Protein AF-A0A957V5G3-F1 (afdb_monomer_lite)

Radius of gyration: 17.1 Å; chains: 1; bounding box: 41×38×40 Å

Sequence (212 aa):
STAAAELVPTDANLGVAGRPQSATGQAAIVTGINAAQRLGEHYGPRPDARVRAVLDEGSIFRRLVDDSLSPYFCNAYPQRYFDAVNRGKRLLSAIPYAVTVGGQPLLTHDDLCAGRALAADFTNQAWRDELGYLDAPVYTPQEGGRALWQLSQPHDFVFFEHWQTDVIGHAADRDAAVALLHRFDGFLAGLLDAADLENTLVIVNSDHGNVE

pLDDT: mean 96.33, std 2.52, range [83.06, 98.88]

Structure (mmCIF, N/CA/C/O backbone):
data_AF-A0A957V5G3-F1
#
_entry.id   AF-A0A957V5G3-F1
#
loop_
_atom_site.group_PDB
_atom_site.id
_atom_site.type_symbol
_atom_site.label_atom_id
_atom_site.label_alt_id
_atom_site.label_comp_id
_atom_site.label_asym_id
_atom_site.label_entity_id
_atom_site.label_seq_id
_atom_site.pdbx_PDB_ins_code
_atom_site.Cartn_x
_atom_site.Cartn_y
_atom_site.Cartn_z
_atom_site.occupancy
_atom_site.B_iso_or_equiv
_atom_site.auth_seq_id
_atom_site.auth_comp_id
_atom_site.auth_asym_id
_atom_site.auth_atom_id
_atom_site.pdbx_PDB_model_num
ATOM 1 N N . SER A 1 1 ? -17.837 -14.164 -9.554 1.00 86.38 1 SER A N 1
ATOM 2 C CA . SER A 1 1 ? -18.540 -14.128 -8.263 1.00 86.38 1 SER A CA 1
ATOM 3 C C . SER A 1 1 ? -18.713 -15.531 -7.723 1.00 86.38 1 SER A C 1
ATOM 5 O O . SER A 1 1 ? -19.049 -16.432 -8.488 1.00 86.38 1 SER A O 1
ATOM 7 N N . THR A 1 2 ? -18.441 -15.724 -6.439 1.00 88.88 2 THR A N 1
ATOM 8 C CA . THR A 1 2 ? -18.716 -16.940 -5.657 1.00 88.88 2 THR A CA 1
ATOM 9 C C . THR A 1 2 ? -19.566 -16.550 -4.445 1.00 88.88 2 THR A C 1
ATOM 11 O O . THR A 1 2 ? -19.777 -15.366 -4.208 1.00 88.88 2 THR A O 1
ATO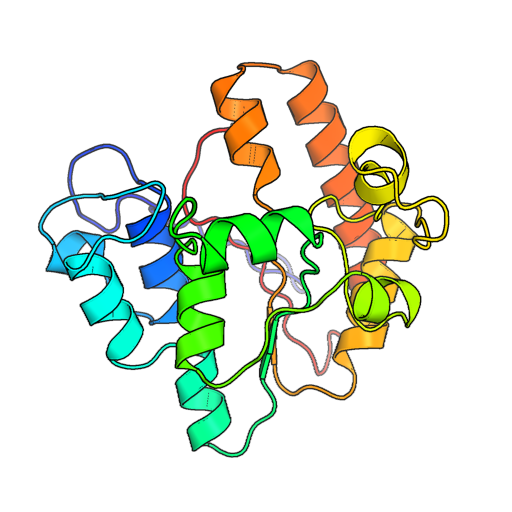M 14 N N . ALA A 1 3 ? -20.015 -17.518 -3.642 1.00 87.12 3 ALA A N 1
ATOM 15 C CA . ALA A 1 3 ? -20.720 -17.211 -2.394 1.00 87.12 3 ALA A CA 1
ATOM 16 C C . ALA A 1 3 ? -19.854 -16.452 -1.364 1.00 87.12 3 ALA A C 1
ATOM 18 O O . ALA A 1 3 ? -20.406 -15.818 -0.474 1.00 87.12 3 ALA A O 1
ATOM 19 N N . ALA A 1 4 ? -18.522 -16.523 -1.479 1.00 87.25 4 ALA A N 1
ATOM 20 C CA . ALA A 1 4 ? -17.579 -15.953 -0.514 1.00 87.25 4 ALA A CA 1
ATOM 21 C C . ALA A 1 4 ? -16.758 -14.771 -1.066 1.00 87.25 4 ALA A C 1
ATOM 23 O O . ALA A 1 4 ? -16.035 -14.129 -0.313 1.00 87.25 4 ALA A O 1
ATOM 24 N N . ALA A 1 5 ? -16.820 -14.498 -2.373 1.00 93.62 5 ALA A N 1
ATOM 25 C CA . ALA A 1 5 ? -15.975 -13.492 -3.011 1.00 93.62 5 ALA A CA 1
ATOM 26 C C . ALA A 1 5 ? -16.591 -12.939 -4.298 1.00 93.62 5 ALA A C 1
ATOM 28 O O . ALA A 1 5 ? -17.081 -13.688 -5.151 1.00 93.62 5 ALA A O 1
ATOM 29 N N . GLU A 1 6 ? -16.461 -11.630 -4.476 1.00 95.31 6 GLU A N 1
ATOM 30 C CA . GLU A 1 6 ? -16.853 -10.906 -5.679 1.00 95.31 6 GLU A CA 1
ATOM 31 C C . GLU A 1 6 ? -15.616 -10.441 -6.448 1.00 95.31 6 GLU A C 1
ATOM 33 O O . GLU A 1 6 ? -14.640 -9.979 -5.862 1.00 95.31 6 GLU A O 1
ATOM 38 N N . LEU A 1 7 ? -15.666 -10.561 -7.776 1.00 95.06 7 LEU A N 1
ATOM 39 C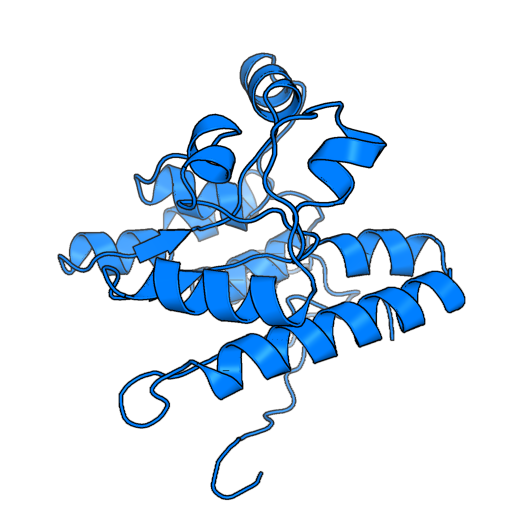 CA . LEU A 1 7 ? -14.657 -9.998 -8.669 1.00 95.06 7 LEU A CA 1
ATOM 40 C C . LEU A 1 7 ? -15.357 -8.976 -9.549 1.00 95.06 7 LEU A C 1
ATOM 42 O O . LEU A 1 7 ? -16.205 -9.340 -10.366 1.00 95.06 7 LEU A O 1
ATOM 46 N N . VAL A 1 8 ? -14.983 -7.713 -9.384 1.00 94.44 8 VAL A N 1
ATOM 47 C CA . VAL A 1 8 ? -15.532 -6.603 -10.158 1.00 94.44 8 VAL A CA 1
ATOM 48 C C . VAL A 1 8 ? -14.442 -6.111 -11.105 1.00 94.44 8 VAL A C 1
ATOM 50 O O . VAL A 1 8 ? -13.448 -5.565 -10.630 1.00 94.44 8 VAL A O 1
ATOM 53 N N . PRO A 1 9 ? -14.586 -6.301 -12.430 1.00 92.00 9 PRO A N 1
ATOM 54 C CA . PRO A 1 9 ? -13.670 -5.703 -13.390 1.00 92.00 9 PRO A CA 1
ATOM 55 C C . PRO A 1 9 ? -13.709 -4.178 -13.268 1.00 92.00 9 PRO A C 1
ATOM 57 O O . PRO A 1 9 ? -14.779 -3.573 -13.365 1.00 92.00 9 PRO A O 1
ATOM 60 N N . THR A 1 10 ? -12.550 -3.561 -13.062 1.00 91.56 10 THR A N 1
ATOM 61 C CA . THR A 1 10 ? -12.391 -2.107 -12.990 1.00 91.56 10 THR A CA 1
ATOM 62 C C . THR A 1 10 ? -11.630 -1.601 -14.210 1.00 91.56 10 THR A C 1
ATOM 64 O O . THR A 1 10 ? -10.727 -2.259 -14.722 1.00 91.56 10 THR A O 1
ATOM 67 N N . ASP A 1 11 ? -12.017 -0.424 -14.701 1.00 94.00 11 ASP A N 1
ATOM 68 C CA . ASP A 1 11 ? -11.301 0.261 -15.775 1.00 94.00 11 ASP A CA 1
ATOM 69 C C . ASP A 1 11 ? -10.333 1.288 -15.176 1.00 94.00 11 ASP A C 1
ATOM 71 O O . ASP A 1 11 ? -10.751 2.356 -14.721 1.00 94.00 11 ASP A O 1
ATOM 75 N N . ALA A 1 12 ? -9.035 0.976 -15.198 1.00 94.25 12 ALA A N 1
ATOM 76 C CA . ALA A 1 12 ? -7.987 1.866 -14.697 1.00 94.25 12 ALA A CA 1
ATOM 77 C C . ALA A 1 12 ? -7.884 3.183 -15.492 1.00 94.25 12 ALA A C 1
ATOM 79 O O . ALA A 1 12 ? -7.303 4.155 -15.008 1.00 94.25 12 ALA A O 1
ATOM 80 N N . ASN A 1 13 ? -8.467 3.262 -16.696 1.00 96.00 13 ASN A N 1
ATOM 81 C CA . ASN A 1 13 ? -8.539 4.514 -17.440 1.00 96.00 13 ASN A CA 1
ATOM 82 C C . ASN A 1 13 ? -9.510 5.520 -16.822 1.00 96.00 13 ASN A C 1
ATOM 84 O O . ASN A 1 13 ? -9.362 6.714 -17.088 1.00 96.00 13 ASN A O 1
ATOM 88 N N . LEU A 1 14 ? -10.483 5.077 -16.017 1.00 95.81 14 LEU A N 1
ATOM 89 C CA . LEU A 1 14 ? -11.486 5.936 -15.377 1.00 95.81 14 LEU A CA 1
ATOM 90 C C . LEU A 1 14 ? -12.173 6.894 -16.375 1.00 95.81 14 LEU A C 1
ATOM 92 O O . LEU A 1 14 ? -12.467 8.047 -16.050 1.00 95.81 14 LEU A O 1
ATOM 96 N N . GLY A 1 15 ? -12.387 6.436 -17.614 1.00 96.56 15 GLY A N 1
ATOM 97 C CA . GLY A 1 15 ? -12.966 7.242 -18.695 1.00 96.56 15 GLY A CA 1
ATOM 98 C C . GLY A 1 15 ? -12.061 8.352 -19.256 1.00 96.56 15 GLY A C 1
ATOM 99 O O . GLY A 1 15 ? -12.546 9.208 -19.995 1.00 96.56 15 GLY A O 1
ATOM 100 N N . VAL A 1 16 ? -10.764 8.358 -18.931 1.00 97.94 16 VAL A N 1
ATOM 101 C CA . VAL A 1 16 ? -9.772 9.339 -19.399 1.00 97.94 16 VAL A CA 1
ATOM 102 C C . VAL A 1 16 ? -8.768 8.665 -20.336 1.00 97.94 16 VAL A C 1
ATOM 104 O O . VAL A 1 16 ? -8.193 7.617 -20.026 1.00 97.94 16 VAL A O 1
ATOM 107 N N . ALA A 1 17 ? -8.549 9.278 -21.501 1.00 96.75 17 ALA A N 1
ATOM 108 C CA . ALA A 1 17 ? -7.605 8.788 -22.501 1.00 96.75 17 ALA A CA 1
ATOM 109 C C . ALA A 1 17 ? -6.150 8.831 -21.998 1.00 96.75 17 ALA A C 1
ATOM 111 O O . ALA A 1 17 ? -5.777 9.679 -21.191 1.00 96.75 17 ALA A O 1
ATOM 112 N N . GLY A 1 18 ? -5.309 7.943 -22.532 1.00 94.81 18 GLY A N 1
ATOM 113 C CA . GLY A 1 18 ? -3.898 7.824 -22.156 1.00 94.81 18 GLY A CA 1
ATOM 114 C C . GLY A 1 18 ? -3.614 6.570 -21.333 1.00 94.81 18 GLY A C 1
ATOM 115 O O . GLY A 1 18 ? -4.480 5.717 -21.160 1.00 94.81 18 GLY A O 1
ATOM 116 N N . ARG A 1 19 ? -2.371 6.429 -20.870 1.00 94.69 19 ARG A N 1
ATOM 117 C CA . ARG A 1 19 ? -1.977 5.312 -20.002 1.00 94.69 19 ARG A CA 1
ATOM 118 C C . ARG A 1 19 ? -2.304 5.672 -18.551 1.00 94.69 19 ARG A C 1
ATOM 120 O O . ARG A 1 19 ? -1.865 6.745 -18.140 1.00 94.69 19 ARG A O 1
ATOM 127 N N . PRO A 1 20 ? -3.001 4.814 -17.788 1.00 96.00 20 PRO A N 1
ATOM 128 C CA . PRO A 1 20 ? -3.160 4.988 -16.347 1.00 96.00 20 PRO A CA 1
ATOM 129 C C . PRO A 1 20 ? -1.813 5.177 -15.641 1.00 96.00 20 PRO A C 1
ATOM 131 O O . PRO A 1 20 ? -0.784 4.693 -16.117 1.00 96.00 20 PRO A O 1
ATOM 134 N N . GLN A 1 21 ? -1.804 5.929 -14.541 1.00 96.06 21 GLN A N 1
ATOM 135 C CA . GLN A 1 21 ? -0.595 6.283 -13.790 1.00 96.06 21 GLN A CA 1
ATOM 136 C C . GLN A 1 21 ? -0.866 6.272 -12.283 1.00 96.06 21 GLN A C 1
ATOM 138 O O . GLN A 1 21 ? -1.964 6.632 -11.843 1.00 96.06 21 GLN A O 1
ATOM 143 N N . SER A 1 22 ? 0.159 5.937 -11.493 1.00 95.75 22 SER A N 1
ATOM 144 C CA . SER A 1 22 ? 0.005 5.638 -10.066 1.00 95.75 22 SER A CA 1
ATOM 145 C C . SER A 1 22 ? -0.543 6.799 -9.245 1.00 95.75 22 SER A C 1
ATOM 147 O O . SER A 1 22 ? -1.440 6.606 -8.435 1.00 95.75 22 SER A O 1
ATOM 149 N N . ALA A 1 23 ? -0.073 8.036 -9.446 1.00 97.38 23 ALA A N 1
ATOM 150 C CA . ALA A 1 23 ? -0.488 9.128 -8.562 1.00 97.38 23 ALA A CA 1
ATOM 151 C C . ALA A 1 23 ? -1.987 9.441 -8.692 1.00 97.38 23 ALA A C 1
ATOM 153 O O . ALA A 1 23 ? -2.659 9.618 -7.677 1.00 97.38 23 ALA A O 1
ATOM 154 N N . THR A 1 24 ? -2.526 9.474 -9.915 1.00 97.94 24 THR A N 1
ATOM 155 C CA . THR A 1 24 ? -3.968 9.656 -10.143 1.00 97.94 24 THR A CA 1
ATOM 156 C C . THR A 1 24 ? -4.789 8.422 -9.773 1.00 97.94 24 THR A C 1
ATOM 158 O O . THR A 1 24 ? -5.867 8.586 -9.204 1.00 97.94 24 THR A O 1
ATOM 161 N N . GLY A 1 25 ? -4.292 7.208 -10.038 1.00 97.38 25 GLY A N 1
ATOM 162 C CA . GLY A 1 25 ? -4.983 5.960 -9.685 1.00 97.38 25 GLY A CA 1
ATOM 163 C C . GLY A 1 25 ? -5.103 5.771 -8.170 1.00 97.38 25 GLY A C 1
ATOM 164 O O . GLY A 1 25 ? -6.203 5.627 -7.637 1.00 97.38 25 GLY A O 1
ATOM 165 N N . GLN A 1 26 ? -3.988 5.898 -7.450 1.00 97.75 26 GLN A N 1
ATOM 166 C CA . GLN A 1 26 ? -3.959 5.846 -5.988 1.00 97.75 26 GLN A CA 1
ATOM 167 C C . GLN A 1 26 ? -4.824 6.945 -5.364 1.00 97.75 26 GLN A C 1
ATOM 169 O O . GLN A 1 26 ? -5.572 6.671 -4.427 1.00 97.75 26 GLN A O 1
ATOM 174 N N . ALA A 1 27 ? -4.770 8.177 -5.890 1.00 98.25 27 ALA A N 1
ATOM 175 C CA . ALA A 1 27 ? -5.621 9.261 -5.406 1.00 98.25 27 ALA A CA 1
ATOM 176 C C . ALA A 1 27 ? -7.110 8.933 -5.563 1.00 98.25 27 ALA A C 1
ATOM 178 O O . ALA A 1 27 ? -7.879 9.195 -4.638 1.00 98.25 27 ALA A O 1
ATOM 179 N N . ALA A 1 28 ? -7.514 8.316 -6.677 1.00 97.81 28 ALA A N 1
ATOM 180 C CA . ALA A 1 28 ? -8.894 7.884 -6.870 1.00 97.81 28 ALA A CA 1
ATOM 181 C C . ALA A 1 28 ? -9.323 6.828 -5.847 1.00 97.81 28 ALA A C 1
ATOM 183 O O . ALA A 1 28 ? -10.405 6.955 -5.273 1.00 97.81 28 ALA A O 1
ATOM 184 N N . ILE A 1 29 ? -8.455 5.859 -5.543 1.00 97.25 29 ILE A N 1
ATOM 185 C CA . ILE A 1 29 ? -8.717 4.831 -4.526 1.00 97.25 29 ILE A CA 1
ATOM 186 C C . ILE A 1 29 ? -8.953 5.463 -3.151 1.00 97.25 29 ILE A C 1
ATOM 188 O O . ILE A 1 29 ? -9.959 5.172 -2.508 1.00 97.25 29 ILE A O 1
ATOM 192 N N . VAL A 1 30 ? -8.056 6.341 -2.691 1.00 97.94 30 VAL A N 1
ATOM 193 C CA . VAL A 1 30 ? -8.141 6.850 -1.311 1.00 97.94 30 VAL A CA 1
ATOM 194 C C . VAL A 1 30 ? -9.094 8.024 -1.137 1.00 97.94 30 VAL A C 1
ATOM 196 O O . VAL A 1 30 ? -9.420 8.342 -0.004 1.00 97.94 30 VAL A O 1
ATOM 199 N N . THR A 1 31 ? -9.551 8.689 -2.198 1.00 97.88 31 THR A N 1
ATOM 200 C CA . THR A 1 31 ? -10.484 9.833 -2.081 1.00 97.88 31 THR A CA 1
ATOM 201 C C . THR A 1 31 ? -11.889 9.534 -2.603 1.00 97.88 31 THR A C 1
ATOM 203 O O . THR A 1 31 ? -12.836 10.251 -2.264 1.00 97.88 31 THR A O 1
ATOM 206 N N . GLY A 1 32 ? -12.043 8.511 -3.449 1.00 96.94 32 GLY A N 1
ATOM 207 C CA . GLY A 1 32 ? -13.252 8.284 -4.244 1.00 96.94 32 GLY A CA 1
ATOM 208 C C . GLY A 1 32 ? -13.472 9.321 -5.356 1.00 96.94 32 GLY A C 1
ATOM 209 O O . GLY A 1 32 ? -14.526 9.320 -5.986 1.00 96.94 32 GLY A O 1
ATOM 210 N N . ILE A 1 33 ? -12.513 10.222 -5.600 1.00 97.81 33 ILE A N 1
ATOM 211 C CA . ILE A 1 33 ? -12.586 11.262 -6.634 1.00 97.81 33 ILE A CA 1
ATOM 212 C C . ILE A 1 33 ? -11.816 10.790 -7.866 1.00 97.81 33 ILE A C 1
ATOM 214 O O . ILE A 1 33 ? -10.656 10.404 -7.764 1.00 97.81 33 ILE A O 1
ATOM 218 N N . ASN A 1 34 ? -12.407 10.902 -9.057 1.00 97.69 34 ASN A N 1
ATOM 219 C CA . ASN A 1 34 ? -11.693 10.644 -10.308 1.00 97.69 34 ASN A CA 1
ATOM 220 C C . ASN A 1 34 ? -10.624 11.729 -10.563 1.00 97.69 34 ASN A C 1
ATOM 222 O O . ASN A 1 34 ? -10.875 12.744 -11.220 1.00 97.69 34 ASN A O 1
ATOM 226 N N . ALA A 1 35 ? -9.428 11.528 -10.005 1.00 97.75 35 ALA A N 1
ATOM 227 C CA . ALA A 1 35 ? -8.325 12.479 -10.081 1.00 97.75 35 ALA A CA 1
ATOM 228 C C . ALA A 1 35 ? -7.859 12.699 -11.528 1.00 97.75 35 ALA A C 1
ATOM 230 O O . ALA A 1 35 ? -7.612 13.839 -11.914 1.00 97.75 35 ALA A O 1
ATOM 231 N N . ALA A 1 36 ? -7.814 11.643 -12.349 1.00 97.94 36 ALA A N 1
ATOM 232 C CA . ALA A 1 36 ? -7.452 11.764 -13.761 1.00 97.94 36 ALA A CA 1
ATOM 233 C C . ALA A 1 36 ? -8.434 12.674 -14.514 1.00 97.94 36 ALA A C 1
ATOM 235 O O . ALA A 1 36 ? -8.024 13.557 -15.263 1.00 97.94 36 ALA A O 1
ATOM 236 N N . GLN A 1 37 ? -9.740 12.530 -14.262 1.00 98.06 37 GLN A N 1
ATOM 237 C CA . GLN A 1 37 ? -10.756 13.380 -14.888 1.00 98.06 37 GLN A CA 1
ATOM 238 C C . GLN A 1 37 ? -10.659 14.834 -14.420 1.00 98.06 37 GLN A C 1
ATOM 240 O O . GLN A 1 37 ? -10.814 15.746 -15.229 1.00 98.06 37 GLN A O 1
ATOM 245 N N . ARG A 1 38 ? -10.367 15.066 -13.135 1.00 97.50 38 ARG A N 1
ATOM 246 C CA . ARG A 1 38 ? -10.152 16.418 -12.590 1.00 97.50 38 ARG A CA 1
ATOM 247 C C . ARG A 1 38 ? -8.933 17.109 -13.193 1.00 97.50 38 ARG A C 1
ATOM 249 O O . ARG A 1 38 ? -8.961 18.322 -13.378 1.00 97.50 38 ARG A O 1
ATOM 256 N N . LEU A 1 39 ? -7.879 16.352 -13.485 1.00 97.62 39 LEU A N 1
ATOM 257 C CA . LEU A 1 39 ? -6.661 16.868 -14.111 1.00 97.62 39 LEU A CA 1
ATOM 258 C C . LEU A 1 39 ? -6.767 16.943 -15.643 1.00 97.62 39 LEU A C 1
ATOM 260 O O . LEU A 1 39 ? -6.019 17.698 -16.259 1.00 97.62 39 LEU A O 1
ATOM 264 N N . GLY A 1 40 ? -7.684 16.184 -16.247 1.00 97.69 40 GLY A N 1
ATOM 265 C CA . GLY A 1 40 ? -7.787 16.002 -17.696 1.00 97.69 40 GLY A CA 1
ATOM 266 C C . GLY A 1 40 ? -6.732 15.052 -18.279 1.00 97.69 40 GLY A C 1
ATOM 267 O O . GLY A 1 40 ? -6.653 14.913 -19.497 1.00 97.69 40 GLY A O 1
ATOM 268 N N . GLU A 1 41 ? -5.928 14.406 -17.433 1.00 97.81 41 GLU A N 1
ATOM 269 C CA . GLU A 1 41 ? -4.862 13.478 -17.809 1.00 97.81 41 GLU A CA 1
ATOM 270 C C . GLU A 1 41 ? -4.565 12.496 -16.670 1.00 97.81 41 GLU A C 1
ATOM 272 O O . GLU A 1 41 ? -4.823 12.774 -15.497 1.00 97.81 41 GLU A O 1
ATOM 277 N N . HIS A 1 42 ? -3.956 11.364 -17.012 1.00 98.00 42 HIS A N 1
ATOM 278 C CA . HIS A 1 42 ? -3.315 10.487 -16.035 1.00 98.00 42 HIS A CA 1
ATOM 279 C C . HIS A 1 42 ? -1.956 11.061 -15.632 1.00 98.00 42 HIS A C 1
ATOM 281 O O . HIS A 1 42 ? -1.196 11.507 -16.491 1.00 98.00 42 HIS A O 1
ATOM 287 N N . TYR A 1 43 ? -1.623 11.029 -14.341 1.00 97.69 43 TYR A N 1
ATOM 288 C CA . TYR A 1 43 ? -0.375 11.602 -13.831 1.00 97.69 43 TYR A CA 1
ATOM 289 C C . TYR A 1 43 ? 0.294 10.691 -12.798 1.00 97.69 43 TYR A C 1
ATOM 291 O O . TYR A 1 43 ? -0.370 10.070 -11.968 1.00 97.69 43 TYR A O 1
ATOM 299 N N . GLY A 1 44 ? 1.625 10.621 -12.825 1.00 93.94 44 GLY A N 1
ATOM 300 C CA . GLY A 1 44 ? 2.414 9.782 -11.927 1.00 93.94 44 GLY A CA 1
ATOM 301 C C . GLY A 1 44 ? 3.911 9.815 -12.242 1.00 93.94 44 GLY A C 1
ATOM 302 O O . GLY A 1 44 ? 4.337 10.535 -13.145 1.00 93.94 44 GLY A O 1
ATOM 303 N N . PRO A 1 45 ? 4.739 9.094 -11.464 1.00 91.88 45 PRO A N 1
ATOM 304 C CA . PRO A 1 45 ? 4.360 8.154 -10.397 1.00 91.88 45 PRO A CA 1
ATOM 305 C C . PRO A 1 45 ? 4.109 8.807 -9.025 1.00 91.88 45 PRO A C 1
ATOM 307 O O . PRO A 1 45 ? 3.548 8.184 -8.131 1.00 91.88 45 PRO A O 1
ATOM 310 N N . ARG A 1 46 ? 4.519 10.067 -8.814 1.00 95.56 46 ARG A N 1
ATOM 311 C CA . ARG A 1 46 ? 4.322 10.791 -7.540 1.00 95.56 46 ARG A CA 1
ATOM 312 C C . ARG A 1 46 ? 3.382 11.979 -7.727 1.00 95.56 46 ARG A C 1
ATOM 314 O O . ARG A 1 46 ? 3.454 12.611 -8.777 1.00 95.56 46 ARG A O 1
ATOM 321 N N . PRO A 1 47 ? 2.549 12.320 -6.728 1.00 96.88 47 PRO A N 1
ATOM 322 C CA . PRO A 1 47 ? 1.586 13.405 -6.850 1.00 96.88 47 PRO A CA 1
ATOM 323 C C . PRO A 1 47 ? 2.290 14.767 -6.921 1.00 96.88 47 PRO A C 1
ATOM 325 O O . PRO A 1 47 ? 3.081 15.123 -6.036 1.00 96.88 47 PRO A O 1
ATOM 328 N N . ASP A 1 48 ? 1.983 15.530 -7.971 1.00 96.56 48 ASP A N 1
ATOM 329 C CA . ASP A 1 48 ? 2.308 16.953 -8.065 1.00 96.56 48 ASP A CA 1
ATOM 330 C C . ASP A 1 48 ? 1.338 17.795 -7.216 1.00 96.56 48 ASP A C 1
ATOM 332 O O . ASP A 1 48 ? 0.499 17.265 -6.487 1.00 96.56 48 ASP A O 1
ATOM 336 N N . ALA A 1 49 ? 1.436 19.122 -7.305 1.00 97.06 49 ALA A N 1
ATOM 337 C CA . ALA A 1 49 ? 0.544 20.022 -6.575 1.00 97.06 49 ALA A CA 1
ATOM 338 C C . ALA A 1 49 ? -0.943 19.837 -6.940 1.00 97.06 49 ALA A C 1
ATOM 340 O O . ALA A 1 49 ? -1.801 20.022 -6.081 1.00 97.06 49 ALA A O 1
ATOM 341 N N . ARG A 1 50 ? -1.258 19.448 -8.184 1.00 97.88 50 ARG A N 1
ATOM 342 C CA . ARG A 1 50 ? -2.639 19.260 -8.650 1.00 97.88 50 ARG A CA 1
ATOM 343 C C . ARG A 1 50 ? -3.239 17.995 -8.048 1.00 97.88 50 ARG A C 1
ATOM 345 O O . ARG A 1 50 ? -4.339 18.048 -7.512 1.00 97.88 50 ARG A O 1
ATOM 352 N N . VAL A 1 51 ? -2.505 16.879 -8.077 1.00 98.00 51 VAL A N 1
ATOM 353 C CA . VAL A 1 51 ? -2.947 15.628 -7.436 1.00 98.00 51 VAL A CA 1
ATOM 354 C C . VAL A 1 51 ? -3.028 15.801 -5.918 1.00 98.00 51 VAL A C 1
ATOM 356 O O . VAL A 1 51 ? -3.983 15.337 -5.304 1.00 98.00 51 VAL A O 1
ATOM 359 N N . ARG A 1 52 ? -2.073 16.511 -5.302 1.00 97.88 52 ARG A N 1
ATOM 360 C CA . ARG A 1 52 ? -2.118 16.808 -3.861 1.00 97.88 52 ARG A CA 1
ATOM 361 C C . ARG A 1 52 ? -3.350 17.606 -3.468 1.00 97.88 52 ARG A C 1
ATOM 363 O O . ARG A 1 52 ? -3.979 17.230 -2.495 1.00 97.88 52 ARG A O 1
ATOM 370 N N . ALA A 1 53 ? -3.758 18.594 -4.265 1.00 97.56 53 ALA A N 1
ATOM 371 C CA . ALA A 1 53 ? -4.999 19.322 -4.011 1.00 97.56 53 ALA A CA 1
ATOM 372 C C . ALA A 1 53 ? -6.229 18.393 -3.965 1.00 97.56 53 ALA A C 1
ATOM 374 O O . ALA A 1 53 ? -7.116 18.606 -3.148 1.00 97.56 53 ALA A O 1
ATOM 375 N N . VAL A 1 54 ? -6.266 17.327 -4.780 1.00 97.69 54 VAL A N 1
ATOM 376 C CA . VAL A 1 54 ? -7.320 16.297 -4.695 1.00 97.69 54 VAL A CA 1
ATOM 377 C C . VAL A 1 54 ? -7.213 15.492 -3.396 1.00 97.69 54 VAL A C 1
ATOM 379 O O . VAL A 1 54 ? -8.222 15.233 -2.749 1.00 97.69 54 VAL A O 1
ATOM 382 N N . LEU A 1 55 ? -6.000 15.099 -2.998 1.00 97.69 55 LEU A N 1
ATOM 383 C CA . LEU A 1 55 ? -5.760 14.355 -1.753 1.00 97.69 55 LEU A CA 1
ATOM 384 C C . LEU A 1 55 ? -6.105 15.189 -0.504 1.00 97.69 55 LEU A C 1
ATOM 386 O O . LEU A 1 55 ? -6.624 14.643 0.471 1.00 97.69 55 LEU A O 1
ATOM 390 N N . ASP A 1 56 ? -5.859 16.499 -0.557 1.00 96.69 56 ASP A N 1
ATOM 391 C CA . ASP A 1 56 ? -6.109 17.461 0.521 1.00 96.69 56 ASP A CA 1
ATOM 392 C C . ASP A 1 56 ? -7.612 17.738 0.737 1.00 96.69 56 ASP A C 1
ATOM 394 O O . ASP A 1 56 ? -7.999 18.195 1.809 1.00 96.69 56 ASP A O 1
ATOM 398 N N . GLU A 1 57 ? -8.485 17.418 -0.231 1.00 95.00 57 GLU A N 1
ATOM 399 C CA . GLU A 1 57 ? -9.950 17.527 -0.076 1.00 95.00 57 GLU A CA 1
ATOM 400 C C . GLU A 1 57 ? -10.544 16.491 0.892 1.00 95.00 57 GLU A C 1
ATOM 402 O O . GLU A 1 57 ? -11.706 16.602 1.282 1.00 95.00 57 GLU A O 1
ATOM 407 N N . GLY A 1 58 ? -9.756 15.494 1.300 1.00 88.88 58 GLY A N 1
ATOM 408 C CA . GLY A 1 58 ? -10.136 14.507 2.304 1.00 88.88 58 GLY A CA 1
ATOM 409 C C . GLY A 1 58 ? -10.104 13.089 1.751 1.00 88.88 58 GLY A C 1
ATOM 410 O O . GLY A 1 58 ? -11.064 12.624 1.125 1.00 88.88 58 GLY A O 1
ATOM 411 N N . SER A 1 59 ? -9.003 12.394 2.034 1.00 95.94 59 SER A N 1
ATOM 412 C CA . SER A 1 59 ? -8.854 10.951 1.840 1.00 95.94 59 SER A CA 1
ATOM 413 C C . SER A 1 59 ? -9.688 10.150 2.850 1.00 95.94 59 SER A C 1
ATOM 415 O O . SER A 1 59 ? -10.155 10.685 3.856 1.00 95.94 59 SER A O 1
ATOM 417 N N . ILE A 1 60 ? -9.836 8.846 2.619 1.00 97.06 60 ILE A N 1
ATOM 418 C CA . ILE A 1 60 ? -10.488 7.902 3.529 1.00 97.06 60 ILE A CA 1
ATOM 419 C C . ILE A 1 60 ? -9.850 7.943 4.921 1.00 97.06 60 ILE A C 1
ATOM 421 O O . ILE A 1 60 ? -10.570 7.920 5.910 1.00 97.06 60 ILE A O 1
ATOM 425 N N . PHE A 1 61 ? -8.528 8.131 5.011 1.00 97.56 61 PHE A N 1
ATOM 426 C CA . PHE A 1 61 ? -7.832 8.311 6.286 1.00 97.56 61 PHE A CA 1
ATOM 427 C C . PHE A 1 61 ? -8.353 9.535 7.043 1.00 97.56 61 PHE A C 1
ATOM 429 O O . PHE A 1 61 ? -8.658 9.436 8.227 1.00 97.56 61 PHE A O 1
ATOM 436 N N . ARG A 1 62 ? -8.507 10.680 6.362 1.00 96.00 62 ARG A N 1
ATOM 437 C CA . ARG A 1 62 ? -9.029 11.898 6.991 1.00 96.00 62 ARG A CA 1
ATOM 438 C C . ARG A 1 62 ? -10.495 11.744 7.396 1.00 96.00 62 ARG A C 1
ATOM 440 O O . ARG A 1 62 ? -10.840 12.073 8.523 1.00 96.00 62 ARG A O 1
ATOM 447 N N . ARG A 1 63 ? -11.330 11.222 6.492 1.00 96.69 63 ARG A N 1
ATOM 448 C CA . ARG A 1 63 ? -12.775 11.053 6.720 1.00 96.69 63 ARG A CA 1
ATOM 449 C C . ARG A 1 63 ? -13.060 10.133 7.903 1.00 96.69 63 ARG A C 1
ATOM 451 O O . ARG A 1 63 ? -13.855 10.483 8.758 1.00 96.69 63 ARG A O 1
ATOM 458 N N . LEU A 1 64 ? -12.360 9.001 7.984 1.00 97.00 64 LEU A N 1
ATOM 459 C CA . LEU A 1 64 ? -12.523 8.063 9.093 1.00 97.00 64 LEU A CA 1
ATOM 460 C C . LEU A 1 64 ? -12.087 8.681 10.432 1.00 97.00 64 LEU A C 1
ATOM 462 O O . LEU A 1 64 ? -12.783 8.505 11.424 1.00 97.00 64 LEU A O 1
ATOM 466 N N . VAL A 1 65 ? -10.997 9.459 10.467 1.00 95.62 65 VAL A N 1
ATOM 467 C CA . VAL A 1 65 ? -10.605 10.202 11.683 1.00 95.62 65 VAL A CA 1
ATOM 468 C C . VAL A 1 65 ? -11.666 11.232 12.081 1.00 95.62 65 VAL A C 1
ATOM 470 O O . VAL A 1 65 ? -11.995 11.335 13.263 1.00 95.62 65 VAL A O 1
ATOM 473 N N . ASP A 1 66 ? -12.207 11.989 11.121 1.00 95.75 66 ASP A N 1
ATOM 474 C CA . ASP A 1 66 ? -13.259 12.982 11.380 1.00 95.75 66 ASP A CA 1
ATOM 475 C C . ASP A 1 66 ? -14.545 12.325 11.929 1.00 95.75 66 ASP A C 1
ATOM 477 O O . ASP A 1 66 ? -15.223 12.913 12.774 1.00 95.75 66 ASP A O 1
ATOM 481 N N . ASP A 1 67 ? -14.807 11.072 11.550 1.00 97.00 67 ASP A N 1
ATOM 482 C CA . ASP A 1 67 ? -15.901 10.237 12.064 1.00 97.00 67 ASP A CA 1
ATOM 483 C C . ASP A 1 67 ? -15.551 9.490 13.371 1.00 97.00 67 ASP A C 1
ATOM 485 O O . ASP A 1 67 ? -16.313 8.640 13.831 1.00 97.00 67 ASP A O 1
ATOM 489 N N . SER A 1 68 ? -14.427 9.823 14.022 1.00 97.25 68 SER A N 1
ATOM 490 C CA . SER A 1 68 ? -13.939 9.178 15.258 1.00 97.25 68 SER A CA 1
ATOM 491 C C . SER A 1 68 ? -13.643 7.675 15.129 1.00 97.25 68 SER A C 1
ATOM 493 O O . SER A 1 68 ? -13.667 6.954 16.127 1.00 97.25 68 SER A O 1
ATOM 495 N N . LEU A 1 69 ? -13.340 7.215 13.915 1.00 97.75 69 LEU A N 1
ATOM 496 C CA . LEU A 1 69 ? -12.864 5.864 13.624 1.00 97.75 69 LEU A CA 1
ATOM 497 C C . LEU A 1 69 ? -11.330 5.825 13.594 1.00 97.75 69 LEU A C 1
ATOM 499 O O . LEU A 1 69 ? -10.648 6.854 13.572 1.00 97.75 69 LEU A O 1
ATOM 503 N N . SER A 1 70 ? -10.781 4.613 13.589 1.00 97.06 70 SER A N 1
ATOM 504 C CA . SER A 1 70 ? -9.351 4.328 13.717 1.00 97.06 70 SER A CA 1
ATOM 505 C C . SER A 1 70 ? -8.737 3.746 12.431 1.00 97.06 70 SER A C 1
ATOM 507 O O . SER A 1 70 ? -8.451 2.551 12.347 1.00 97.06 70 SER A O 1
ATOM 509 N N . PRO A 1 71 ? -8.509 4.575 11.396 1.00 97.88 71 PRO A N 1
ATOM 510 C CA . PRO A 1 71 ? -7.788 4.149 10.203 1.00 97.88 71 PRO A CA 1
ATOM 511 C C . PRO A 1 71 ? -6.294 3.936 10.479 1.00 97.88 71 PRO A C 1
ATOM 513 O O . PRO A 1 71 ? -5.670 4.732 11.181 1.00 97.88 71 PRO A O 1
ATOM 516 N N . TYR A 1 72 ? -5.698 2.925 9.848 1.00 98.12 72 TYR A N 1
ATOM 517 C CA . TYR A 1 72 ? -4.297 2.559 10.040 1.00 98.12 72 TYR A CA 1
ATOM 518 C C . TYR A 1 72 ? -3.605 2.175 8.729 1.00 98.12 72 TYR A C 1
ATOM 520 O O . TYR A 1 72 ? -4.024 1.251 8.033 1.00 98.12 72 TYR A O 1
ATOM 528 N N . PHE A 1 73 ? -2.519 2.870 8.390 1.00 98.31 73 PHE A N 1
ATOM 529 C CA . PHE A 1 73 ? -1.641 2.496 7.283 1.00 98.31 73 PHE A CA 1
ATOM 530 C C . PHE A 1 73 ? -0.446 1.696 7.801 1.00 98.31 73 PHE A C 1
ATOM 532 O O . PHE A 1 73 ? 0.439 2.250 8.452 1.00 98.31 73 PHE A O 1
ATOM 539 N N . CYS A 1 74 ? -0.412 0.395 7.517 1.00 97.94 74 CYS A N 1
ATOM 540 C CA . CYS A 1 74 ? 0.484 -0.538 8.205 1.00 97.94 74 CYS A CA 1
ATOM 541 C C . CYS A 1 74 ? 1.838 -0.773 7.514 1.00 97.94 74 CYS A C 1
ATOM 543 O O . CYS A 1 74 ? 2.571 -1.684 7.896 1.00 97.94 74 CYS A O 1
ATOM 545 N N . ASN A 1 75 ? 2.210 0.038 6.521 1.00 98.44 75 ASN A N 1
ATOM 546 C CA . ASN A 1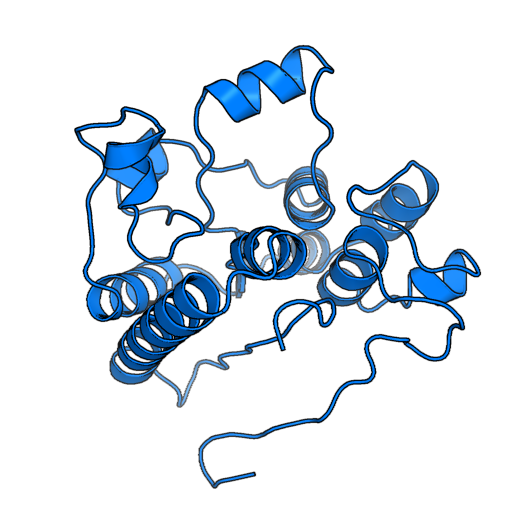 75 ? 3.506 -0.075 5.853 1.00 98.44 75 ASN A CA 1
ATOM 547 C C . ASN A 1 75 ? 4.624 0.649 6.617 1.00 98.44 75 ASN A C 1
ATOM 549 O O . ASN A 1 75 ? 4.547 1.855 6.860 1.00 98.44 75 ASN A O 1
ATOM 553 N N . ALA A 1 76 ? 5.714 -0.066 6.902 1.00 98.19 76 ALA A N 1
ATOM 554 C CA . ALA A 1 76 ? 6.940 0.515 7.443 1.00 98.19 76 ALA A CA 1
ATOM 555 C C . ALA A 1 76 ? 7.845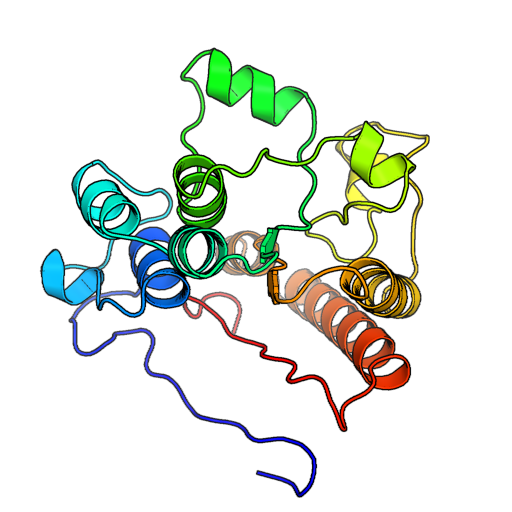 1.106 6.354 1.00 98.19 76 ALA A C 1
ATOM 557 O O . ALA A 1 76 ? 7.934 0.593 5.233 1.00 98.19 76 ALA A O 1
ATOM 558 N N . TYR A 1 77 ? 8.621 2.122 6.735 1.00 98.00 77 TYR A N 1
ATOM 559 C CA . TYR A 1 77 ? 9.639 2.753 5.899 1.00 98.00 77 TYR A CA 1
ATOM 560 C C . TYR A 1 77 ? 11.011 2.757 6.593 1.00 98.00 77 TYR A C 1
ATOM 562 O O . TYR A 1 77 ? 11.098 3.030 7.792 1.00 98.00 77 TYR A O 1
ATOM 570 N N . PRO A 1 78 ? 12.116 2.496 5.868 1.00 97.44 78 PRO A N 1
ATOM 571 C CA . PRO A 1 78 ? 13.455 2.534 6.452 1.00 97.44 78 PRO A CA 1
ATOM 572 C C . PRO A 1 78 ? 13.906 3.973 6.725 1.00 97.44 78 PRO A C 1
ATOM 574 O O . PRO A 1 78 ? 13.490 4.900 6.031 1.00 97.44 78 PRO A O 1
ATOM 577 N N . GLN A 1 79 ? 14.854 4.171 7.644 1.00 97.62 79 GLN A N 1
ATOM 578 C CA . GLN A 1 79 ? 15.355 5.505 8.021 1.00 97.62 79 GLN A CA 1
ATOM 579 C C . GLN A 1 79 ? 15.810 6.336 6.808 1.00 97.62 79 GLN A C 1
ATOM 581 O O . GLN A 1 79 ? 15.482 7.516 6.688 1.00 97.62 79 GLN A O 1
ATOM 586 N N . ARG A 1 80 ? 16.476 5.695 5.835 1.00 96.94 80 ARG A N 1
ATOM 587 C CA . ARG A 1 80 ? 16.920 6.349 4.591 1.00 96.94 80 ARG A CA 1
ATOM 588 C C . ARG A 1 80 ? 15.778 6.987 3.784 1.00 96.94 80 ARG A C 1
ATOM 590 O O . ARG A 1 80 ? 16.018 7.928 3.029 1.00 96.94 80 ARG A O 1
ATOM 597 N N . TYR A 1 81 ? 14.548 6.480 3.913 1.00 97.19 81 TYR A N 1
ATOM 598 C CA . TYR A 1 81 ? 13.358 7.064 3.291 1.00 97.19 81 TYR A CA 1
ATOM 599 C C . TYR A 1 81 ? 13.005 8.402 3.944 1.00 97.19 81 TYR A C 1
ATOM 601 O O . TYR A 1 81 ? 12.878 9.406 3.242 1.00 97.19 81 TYR A O 1
ATOM 609 N N . PHE A 1 82 ? 12.919 8.428 5.276 1.00 97.62 82 PHE A N 1
ATOM 610 C CA . PHE A 1 82 ? 12.642 9.638 6.051 1.00 97.62 82 PHE A CA 1
ATOM 611 C C . PHE A 1 82 ? 13.712 10.706 5.832 1.00 97.62 82 PHE A C 1
ATOM 613 O O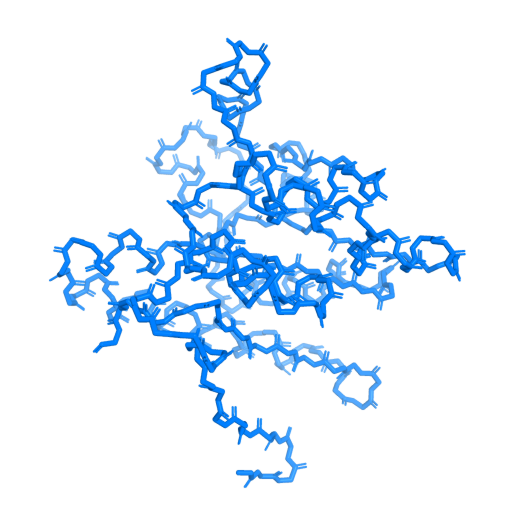 . PHE A 1 82 ? 13.388 11.862 5.561 1.00 97.62 82 PHE A O 1
ATOM 620 N N . ASP A 1 83 ? 14.987 10.316 5.842 1.00 97.81 83 ASP A N 1
ATOM 621 C CA . ASP A 1 83 ? 16.100 11.229 5.581 1.00 97.81 83 ASP A CA 1
ATOM 622 C C . ASP A 1 83 ? 15.989 11.879 4.195 1.00 97.81 83 ASP A C 1
ATOM 624 O O . ASP A 1 83 ? 16.228 13.079 4.041 1.00 97.81 83 ASP A O 1
ATOM 628 N N . ALA A 1 84 ? 15.603 11.106 3.174 1.00 97.25 84 ALA A N 1
ATOM 629 C CA . ALA A 1 84 ? 15.422 11.619 1.821 1.00 97.25 84 ALA A CA 1
ATOM 630 C C . ALA A 1 84 ? 14.236 12.592 1.721 1.00 97.25 84 ALA A C 1
ATOM 632 O O . ALA A 1 84 ? 14.347 13.605 1.027 1.00 97.25 84 ALA A O 1
ATOM 633 N N . VAL A 1 85 ? 13.130 12.317 2.419 1.00 95.88 85 VAL A N 1
ATOM 634 C CA . VAL A 1 85 ? 11.966 13.217 2.485 1.00 95.88 85 VAL A CA 1
ATOM 635 C C . VAL A 1 85 ? 12.336 14.521 3.193 1.00 95.88 85 VAL A C 1
ATOM 637 O O . VAL A 1 85 ? 12.150 15.596 2.625 1.00 95.88 85 VAL A O 1
ATOM 640 N N . ASN A 1 86 ? 12.967 14.441 4.367 1.00 95.62 86 ASN A N 1
ATOM 641 C CA . ASN A 1 86 ? 13.359 15.606 5.168 1.00 95.62 86 ASN A CA 1
ATOM 642 C C . ASN A 1 86 ? 14.378 16.505 4.454 1.00 95.62 86 ASN A C 1
ATOM 644 O O . ASN A 1 86 ? 14.355 17.724 4.604 1.00 95.62 86 ASN A O 1
ATOM 648 N N . ARG A 1 87 ? 15.261 15.923 3.633 1.00 96.50 87 ARG A N 1
ATOM 649 C CA . ARG A 1 87 ? 16.222 16.671 2.801 1.00 96.50 87 ARG A CA 1
ATOM 650 C C . ARG A 1 87 ? 15.616 17.214 1.499 1.00 96.50 87 ARG A C 1
ATOM 652 O O . ARG A 1 87 ? 16.356 17.751 0.675 1.00 96.50 87 ARG A O 1
ATOM 659 N N . GLY A 1 88 ? 14.318 17.015 1.256 1.00 93.56 88 GLY A N 1
ATOM 660 C CA . GLY A 1 88 ? 13.646 17.400 0.010 1.00 93.56 88 GLY A CA 1
ATOM 661 C C . GLY A 1 88 ? 14.121 16.619 -1.222 1.00 93.56 88 GLY A C 1
ATOM 662 O O . GLY A 1 88 ? 13.892 17.039 -2.353 1.00 93.56 88 GLY A O 1
ATOM 663 N N . LYS A 1 89 ? 14.811 15.488 -1.027 1.00 93.25 89 LYS A N 1
ATOM 664 C CA . LYS A 1 89 ? 15.305 14.610 -2.102 1.00 93.25 89 LYS A CA 1
ATOM 665 C C . LYS A 1 89 ? 14.273 13.575 -2.540 1.00 93.25 89 LYS A C 1
ATOM 667 O O . LYS A 1 89 ? 14.466 12.926 -3.564 1.00 93.25 89 LYS A O 1
ATOM 672 N N . ARG A 1 90 ? 13.184 13.420 -1.784 1.00 92.38 90 ARG A N 1
ATOM 673 C CA . ARG A 1 90 ? 12.079 12.520 -2.103 1.00 92.38 90 ARG A CA 1
ATOM 674 C C . ARG A 1 90 ? 10.740 13.172 -1.787 1.00 92.38 90 ARG A C 1
ATOM 676 O O . ARG A 1 90 ? 10.554 13.737 -0.717 1.00 92.38 90 ARG A O 1
ATOM 683 N N . LEU A 1 91 ? 9.800 13.038 -2.717 1.00 93.81 91 LEU A N 1
ATOM 684 C CA . LEU A 1 91 ? 8.389 13.324 -2.476 1.00 93.81 91 LEU A CA 1
ATOM 685 C C . LEU A 1 91 ? 7.690 12.048 -1.989 1.00 93.81 91 LEU A C 1
ATOM 687 O O . LEU A 1 91 ? 8.028 10.949 -2.443 1.00 93.81 91 LEU A O 1
ATOM 691 N N . LEU A 1 92 ? 6.702 12.205 -1.108 1.00 96.94 92 LEU A N 1
ATOM 692 C CA . LEU A 1 92 ? 5.763 11.134 -0.768 1.00 96.94 92 LEU A CA 1
ATOM 693 C C . LEU A 1 92 ? 4.964 10.732 -2.022 1.00 96.94 92 LEU A C 1
ATOM 695 O O . LEU A 1 92 ? 4.589 11.607 -2.809 1.00 96.94 92 LEU A O 1
ATOM 699 N N . SER A 1 93 ? 4.731 9.429 -2.216 1.00 96.69 93 SER A N 1
ATOM 700 C CA . SER A 1 93 ? 3.703 8.920 -3.141 1.00 96.69 93 SER A CA 1
ATOM 701 C C . SER A 1 93 ? 2.300 9.260 -2.621 1.00 96.69 93 SER A C 1
ATOM 703 O O . SER A 1 93 ? 2.159 9.797 -1.519 1.00 96.69 93 SER A O 1
ATOM 705 N N . ALA A 1 94 ? 1.259 9.010 -3.420 1.00 97.69 94 ALA A N 1
ATOM 706 C CA . ALA A 1 94 ? -0.090 9.469 -3.098 1.00 97.69 94 ALA A CA 1
ATOM 707 C C . ALA A 1 94 ? -0.620 8.857 -1.794 1.00 97.69 94 ALA A C 1
ATOM 709 O O . ALA A 1 94 ? -1.157 9.600 -0.977 1.00 97.69 94 ALA A O 1
ATOM 710 N N . ILE A 1 95 ? -0.385 7.562 -1.546 1.00 97.94 95 ILE A N 1
ATOM 711 C CA . ILE A 1 95 ? -0.804 6.895 -0.302 1.00 97.94 95 ILE A CA 1
ATOM 712 C C . ILE A 1 95 ? -0.135 7.499 0.949 1.00 97.94 95 ILE A C 1
ATOM 714 O O . ILE A 1 95 ? -0.856 8.054 1.777 1.00 97.94 95 ILE A O 1
ATOM 718 N N . PRO A 1 96 ? 1.206 7.505 1.115 1.00 97.62 96 PRO A N 1
ATOM 719 C CA . PRO A 1 96 ? 1.823 8.092 2.305 1.00 97.62 96 PRO A CA 1
ATOM 720 C C . PRO A 1 96 ? 1.576 9.602 2.431 1.00 97.62 96 PRO A C 1
ATOM 722 O O . PRO A 1 96 ? 1.545 10.115 3.550 1.00 97.62 96 PRO A O 1
ATOM 725 N N . TYR A 1 97 ? 1.365 10.327 1.322 1.00 98.06 97 TYR A N 1
ATOM 726 C CA . TYR A 1 97 ? 0.910 11.719 1.385 1.00 98.06 97 TYR A CA 1
ATOM 727 C C . TYR A 1 97 ? -0.489 11.809 2.010 1.00 98.06 97 TYR A C 1
ATOM 729 O O . TYR A 1 97 ? -0.662 12.543 2.979 1.00 98.06 97 TYR A O 1
ATOM 737 N N . ALA A 1 98 ? -1.451 11.017 1.519 1.00 98.06 98 ALA A N 1
ATOM 738 C CA . ALA A 1 98 ? -2.828 10.962 2.014 1.00 98.06 98 ALA A CA 1
ATOM 739 C C . ALA A 1 98 ? -2.922 10.574 3.498 1.00 98.06 98 ALA A C 1
ATOM 741 O O . ALA A 1 98 ? -3.741 11.134 4.224 1.00 98.06 98 ALA A O 1
ATOM 742 N N . VAL A 1 99 ? -2.076 9.641 3.940 1.00 97.44 99 VAL A N 1
ATOM 743 C CA . VAL A 1 99 ? -1.929 9.218 5.344 1.00 97.44 99 VAL A CA 1
ATOM 744 C C . VAL A 1 99 ? -1.431 10.381 6.203 1.00 97.44 99 VAL A C 1
ATOM 746 O O . VAL A 1 99 ? -2.040 10.710 7.221 1.00 97.44 99 VAL A O 1
ATOM 749 N N . THR A 1 100 ? -0.376 11.066 5.748 1.00 96.25 100 THR A N 1
ATOM 750 C CA . THR A 1 100 ? 0.229 12.196 6.473 1.00 96.25 100 THR A CA 1
ATOM 751 C C . THR A 1 100 ? -0.746 13.366 6.622 1.00 96.25 100 THR A C 1
ATOM 753 O O . THR A 1 100 ? -0.915 13.887 7.723 1.00 96.25 100 THR A O 1
ATOM 756 N N . VAL A 1 101 ? -1.433 13.774 5.546 1.00 94.50 101 VAL A N 1
ATOM 757 C CA . VAL A 1 101 ? -2.439 14.858 5.616 1.00 94.50 101 VAL A CA 1
ATOM 758 C C . VAL A 1 101 ? -3.717 14.425 6.342 1.00 94.50 101 VAL A C 1
ATOM 760 O O . VAL A 1 101 ? -4.418 15.258 6.912 1.00 94.50 101 VAL A O 1
ATOM 763 N N . GLY A 1 102 ? -3.980 13.116 6.400 1.00 93.12 102 GLY A N 1
ATOM 764 C CA . GLY A 1 102 ? -4.987 12.504 7.266 1.00 93.12 102 GLY A CA 1
ATOM 765 C C . GLY A 1 102 ? -4.631 12.531 8.757 1.00 93.12 102 GLY A C 1
ATOM 766 O O . GLY A 1 102 ? -5.460 12.146 9.575 1.00 93.12 102 GLY A O 1
ATOM 767 N N . GLY A 1 103 ? -3.437 13.012 9.125 1.00 91.69 103 GLY A N 1
ATOM 768 C CA . GLY A 1 103 ? -2.992 13.164 10.513 1.00 91.69 103 GLY A CA 1
ATOM 769 C C . GLY A 1 103 ? -2.290 11.937 11.095 1.00 91.69 103 GLY A C 1
ATOM 770 O O . GLY A 1 103 ? -2.047 11.900 12.300 1.00 91.69 103 GLY A O 1
ATOM 771 N N . GLN A 1 104 ? -1.953 10.943 10.272 1.00 94.38 104 GLN A N 1
ATOM 772 C CA . GLN A 1 104 ? -1.274 9.728 10.719 1.00 94.38 104 GLN A CA 1
ATOM 773 C C . GLN A 1 104 ? 0.242 9.806 10.491 1.00 94.38 104 GLN A C 1
ATOM 775 O O . GLN A 1 104 ? 0.689 10.345 9.473 1.00 94.38 104 GLN A O 1
ATOM 780 N N . PRO A 1 105 ? 1.057 9.244 11.401 1.00 95.44 105 PRO A N 1
ATOM 781 C CA . PRO A 1 105 ? 2.486 9.091 11.169 1.00 95.44 105 PRO A CA 1
ATOM 782 C C . PRO A 1 105 ? 2.766 7.963 10.167 1.00 95.44 105 PRO A C 1
ATOM 784 O O . PRO A 1 105 ? 2.003 7.007 10.054 1.00 95.44 105 PRO A O 1
ATOM 787 N N . LEU A 1 106 ? 3.905 8.042 9.478 1.00 98.06 106 LEU A N 1
ATOM 788 C CA . LEU A 1 106 ? 4.447 6.894 8.748 1.00 98.06 106 LEU A CA 1
ATOM 789 C C . LEU A 1 106 ? 5.249 6.011 9.705 1.00 98.06 106 LEU A C 1
ATOM 791 O O . LEU A 1 106 ? 6.003 6.523 10.535 1.00 98.06 106 LEU A O 1
ATOM 795 N N . LEU A 1 107 ? 5.106 4.696 9.556 1.00 98.44 107 LEU A N 1
ATOM 796 C CA . LEU A 1 107 ? 5.703 3.713 10.453 1.00 98.44 107 LEU A CA 1
ATOM 797 C C . LEU A 1 107 ? 7.176 3.461 10.127 1.00 98.44 107 LEU A C 1
ATOM 799 O O . LEU A 1 107 ? 7.634 3.593 8.987 1.00 98.44 107 LEU A O 1
ATOM 803 N N . THR A 1 108 ? 7.921 3.093 11.157 1.00 98.38 108 THR A N 1
ATOM 804 C CA . THR A 1 108 ? 9.379 2.987 11.147 1.00 98.38 108 THR A CA 1
ATOM 805 C C . THR A 1 108 ? 9.847 1.537 11.253 1.00 98.38 108 THR A C 1
ATOM 807 O O . THR A 1 108 ? 9.055 0.600 11.354 1.00 98.38 108 THR A O 1
ATOM 810 N N . HIS A 1 109 ? 11.166 1.354 11.263 1.00 98.06 109 HIS A N 1
ATOM 811 C CA . HIS A 1 109 ? 11.783 0.087 11.638 1.00 98.06 109 HIS A CA 1
ATOM 812 C C . HIS A 1 109 ? 11.322 -0.415 13.015 1.00 98.06 109 HIS A C 1
ATOM 814 O O . HIS A 1 109 ? 11.015 -1.592 13.170 1.00 98.06 109 HIS A O 1
ATOM 820 N N . ASP A 1 110 ? 11.232 0.478 14.002 1.00 98.31 110 ASP A N 1
ATOM 821 C CA . ASP A 1 110 ? 10.885 0.107 15.375 1.00 98.31 110 ASP A CA 1
ATOM 822 C C . ASP A 1 110 ? 9.440 -0.400 15.464 1.00 98.31 110 ASP A C 1
ATOM 824 O O . ASP A 1 110 ? 9.134 -1.300 16.247 1.00 98.31 110 ASP A O 1
ATOM 828 N N . ASP A 1 111 ? 8.549 0.137 14.627 1.00 98.38 111 ASP A N 1
ATOM 829 C CA . ASP A 1 111 ? 7.179 -0.355 14.485 1.00 98.38 111 ASP A CA 1
ATOM 830 C C . ASP A 1 111 ? 7.143 -1.747 13.852 1.00 98.38 111 ASP A C 1
ATOM 832 O O . ASP A 1 111 ? 6.412 -2.613 14.330 1.00 98.38 111 ASP A O 1
ATOM 836 N N . LEU A 1 112 ? 7.971 -1.989 12.832 1.00 97.94 112 LEU A N 1
ATOM 837 C CA . LEU A 1 112 ? 8.115 -3.302 12.203 1.00 97.94 112 LEU A CA 1
ATOM 838 C C . LEU A 1 112 ? 8.637 -4.339 13.214 1.00 97.94 112 LEU A C 1
ATOM 840 O O . LEU A 1 112 ? 8.026 -5.394 13.377 1.00 97.94 112 LEU A O 1
ATOM 844 N N . CYS A 1 113 ? 9.696 -4.024 13.967 1.00 98.00 113 CYS A N 1
ATOM 845 C CA . CYS A 1 113 ? 10.233 -4.904 15.014 1.00 98.00 113 CYS A CA 1
ATOM 846 C C . CYS A 1 113 ? 9.246 -5.162 16.157 1.00 98.00 113 CYS A C 1
ATOM 848 O O . CYS A 1 113 ? 9.259 -6.236 16.756 1.00 98.00 113 CYS A O 1
ATOM 850 N N . ALA A 1 114 ? 8.366 -4.205 16.447 1.00 97.50 114 ALA A N 1
ATOM 851 C CA . ALA A 1 114 ? 7.330 -4.355 17.458 1.00 97.50 114 ALA A CA 1
ATOM 852 C C . ALA A 1 114 ? 6.052 -5.053 16.951 1.00 97.50 114 ALA A C 1
ATOM 854 O O . ALA A 1 114 ? 5.073 -5.114 17.695 1.00 97.50 114 ALA A O 1
ATOM 855 N N . GLY A 1 115 ? 6.030 -5.544 15.706 1.00 96.75 115 GLY A N 1
ATOM 856 C CA . GLY A 1 115 ? 4.855 -6.195 15.116 1.00 96.75 115 GLY A CA 1
ATOM 857 C C . GLY A 1 115 ? 3.690 -5.240 14.839 1.00 96.75 115 GLY A C 1
ATOM 858 O O . GLY A 1 115 ? 2.552 -5.682 14.724 1.00 96.75 115 GLY A O 1
ATOM 859 N N . ARG A 1 116 ? 3.962 -3.932 14.752 1.00 97.56 116 ARG A N 1
ATOM 860 C CA . ARG A 1 116 ? 2.991 -2.881 14.408 1.00 97.56 116 ARG A CA 1
ATOM 861 C C . ARG A 1 116 ? 3.053 -2.472 12.941 1.00 97.56 116 ARG A C 1
ATOM 863 O O . ARG A 1 116 ? 2.279 -1.629 12.519 1.00 97.56 116 ARG A O 1
ATOM 870 N N . ALA A 1 117 ? 3.962 -3.026 12.150 1.00 98.31 117 ALA A N 1
ATOM 871 C CA . ALA A 1 117 ? 4.060 -2.696 10.739 1.00 98.31 117 ALA A CA 1
ATOM 872 C C . ALA A 1 117 ? 4.563 -3.883 9.922 1.00 98.31 117 ALA A C 1
ATOM 874 O O . ALA A 1 117 ? 5.247 -4.769 10.437 1.00 98.31 117 ALA A O 1
ATOM 875 N N . LEU A 1 118 ? 4.262 -3.851 8.630 1.00 98.44 118 LEU A N 1
ATOM 876 C CA . LEU A 1 118 ? 4.761 -4.787 7.638 1.00 98.44 118 LEU A CA 1
ATOM 877 C C . LEU A 1 118 ? 5.545 -4.045 6.560 1.00 98.44 118 LEU A C 1
ATOM 879 O O . LEU A 1 118 ? 5.297 -2.884 6.225 1.00 98.44 118 LEU A O 1
ATOM 883 N N . ALA A 1 119 ? 6.511 -4.736 5.987 1.00 97.75 119 ALA A N 1
ATOM 884 C CA . ALA A 1 119 ? 7.178 -4.316 4.780 1.00 97.75 119 ALA A CA 1
ATOM 885 C C . ALA A 1 119 ? 6.279 -4.554 3.566 1.00 97.75 119 ALA A C 1
ATOM 887 O O . ALA A 1 119 ? 5.477 -5.485 3.522 1.00 97.75 119 ALA A O 1
ATOM 888 N N . ALA A 1 120 ? 6.476 -3.737 2.532 1.00 97.00 120 ALA A N 1
ATOM 889 C CA . ALA A 1 120 ? 5.723 -3.862 1.290 1.00 97.00 120 ALA A CA 1
ATOM 890 C C . ALA A 1 120 ? 5.951 -5.205 0.572 1.00 97.00 120 ALA A C 1
ATOM 892 O O . ALA A 1 120 ? 5.175 -5.536 -0.307 1.00 97.00 120 ALA A O 1
ATOM 893 N N . ASP A 1 121 ? 6.979 -5.988 0.912 1.00 97.12 121 ASP A N 1
ATOM 894 C CA . ASP A 1 121 ? 7.283 -7.282 0.284 1.00 97.12 121 ASP A CA 1
ATOM 895 C C . ASP A 1 121 ? 6.498 -8.467 0.876 1.00 97.12 121 ASP A C 1
ATOM 897 O O . ASP A 1 121 ? 6.807 -9.608 0.533 1.00 97.12 121 ASP A O 1
ATOM 901 N N . PHE A 1 122 ? 5.511 -8.206 1.746 1.00 98.31 122 PHE A N 1
ATOM 902 C CA . PHE A 1 122 ? 4.674 -9.173 2.479 1.00 98.31 122 PHE A CA 1
ATOM 903 C C . PHE A 1 122 ? 5.378 -9.949 3.602 1.00 98.31 122 PHE A C 1
ATOM 905 O O . PHE A 1 122 ? 4.706 -10.479 4.484 1.00 98.31 122 PHE A O 1
ATOM 912 N N . THR A 1 123 ? 6.710 -10.033 3.582 1.00 98.06 123 THR A N 1
ATOM 913 C CA . THR A 1 123 ? 7.485 -10.962 4.423 1.00 98.06 123 THR A CA 1
ATOM 914 C C . THR A 1 123 ? 8.527 -10.292 5.309 1.00 98.06 123 THR A C 1
ATOM 916 O O . THR A 1 123 ? 9.123 -10.974 6.140 1.00 98.06 123 THR A O 1
ATOM 919 N N . ASN A 1 124 ? 8.782 -8.990 5.130 1.00 98.00 124 ASN A N 1
ATOM 920 C CA . ASN A 1 124 ? 9.889 -8.234 5.732 1.00 98.00 124 ASN A CA 1
ATOM 921 C C . ASN A 1 124 ? 11.287 -8.732 5.334 1.00 98.00 124 ASN A C 1
ATOM 923 O O . ASN A 1 124 ? 12.288 -8.293 5.899 1.00 98.00 124 ASN A O 1
ATOM 927 N N . GLN A 1 125 ? 11.391 -9.621 4.349 1.00 97.31 125 GLN A N 1
ATOM 928 C CA . GLN A 1 125 ? 12.661 -10.242 3.972 1.00 97.31 125 GLN A CA 1
ATOM 929 C C . GLN A 1 125 ? 13.624 -9.198 3.391 1.00 97.31 125 GLN A C 1
ATOM 931 O O . GLN A 1 125 ? 14.793 -9.139 3.778 1.00 97.31 125 GLN A O 1
ATOM 936 N N . ALA A 1 126 ? 13.117 -8.302 2.541 1.00 95.75 126 ALA A N 1
ATOM 937 C CA . ALA A 1 126 ? 13.906 -7.244 1.917 1.00 95.75 126 ALA A CA 1
ATOM 938 C C . ALA A 1 126 ? 14.528 -6.280 2.945 1.00 95.75 126 ALA A C 1
ATOM 940 O O . ALA A 1 126 ? 15.572 -5.681 2.685 1.00 95.75 126 ALA A O 1
ATOM 941 N N . TRP A 1 127 ? 13.938 -6.147 4.141 1.00 97.50 127 TRP A N 1
ATOM 942 C CA . TRP A 1 127 ? 14.527 -5.337 5.210 1.00 97.50 127 TRP A CA 1
ATOM 943 C C . TRP A 1 127 ? 15.850 -5.907 5.720 1.00 97.50 127 TRP A C 1
ATOM 945 O O . TRP A 1 127 ? 16.776 -5.137 5.992 1.00 97.50 127 TRP A O 1
ATOM 955 N N . ARG A 1 128 ? 15.980 -7.235 5.778 1.00 96.44 128 ARG A N 1
ATOM 956 C CA . ARG A 1 128 ? 17.256 -7.884 6.092 1.00 96.44 128 ARG A CA 1
ATOM 957 C C . ARG A 1 128 ? 18.198 -7.841 4.900 1.00 96.44 128 ARG A C 1
ATOM 959 O O . ARG A 1 128 ? 19.304 -7.317 5.018 1.00 96.44 128 ARG A O 1
ATOM 966 N N . ASP A 1 129 ? 17.732 -8.349 3.764 1.00 95.44 129 ASP A N 1
ATOM 967 C CA . ASP A 1 129 ? 18.604 -8.701 2.641 1.00 95.44 129 ASP A CA 1
ATOM 968 C C . ASP A 1 129 ? 19.115 -7.476 1.874 1.00 95.44 129 ASP A C 1
ATOM 970 O O . ASP A 1 129 ? 20.246 -7.474 1.391 1.00 95.44 129 ASP A O 1
ATOM 974 N N . GLU A 1 130 ? 18.310 -6.413 1.786 1.00 95.00 130 GLU A N 1
ATOM 975 C CA . GLU A 1 130 ? 18.615 -5.242 0.953 1.00 95.00 130 GLU A CA 1
ATOM 976 C C . GLU A 1 130 ? 18.840 -3.957 1.757 1.00 95.00 130 GLU A C 1
ATOM 978 O O . GLU A 1 130 ? 19.492 -3.019 1.282 1.00 95.00 130 GLU A O 1
ATOM 983 N N . LEU A 1 131 ? 18.262 -3.870 2.958 1.00 95.56 131 LEU A N 1
ATOM 984 C CA . LEU A 1 131 ? 18.276 -2.651 3.772 1.00 95.56 131 LEU A CA 1
ATOM 985 C C . LEU A 1 131 ? 19.211 -2.738 4.987 1.00 95.56 131 LEU A C 1
ATOM 987 O O . LEU A 1 131 ? 19.535 -1.695 5.555 1.00 95.56 131 LEU A O 1
ATOM 991 N N . GLY A 1 132 ? 19.673 -3.940 5.350 1.00 96.12 132 GLY A N 1
ATOM 992 C CA . GLY A 1 132 ? 20.634 -4.165 6.433 1.00 96.12 132 GLY A CA 1
ATOM 993 C C . GLY A 1 132 ? 20.042 -4.156 7.848 1.00 96.12 132 GLY A C 1
ATOM 994 O O . GLY A 1 132 ? 20.799 -4.071 8.813 1.00 96.12 132 GLY A O 1
ATOM 995 N N . TYR A 1 133 ? 18.718 -4.253 7.994 1.00 97.25 133 TYR A N 1
ATOM 996 C CA . TYR A 1 133 ? 18.033 -4.333 9.288 1.00 97.25 133 TYR A CA 1
ATOM 997 C C . TYR A 1 133 ? 17.957 -5.787 9.764 1.00 97.25 133 TYR A C 1
ATOM 999 O O . TYR A 1 133 ? 16.961 -6.475 9.557 1.00 97.25 133 TYR A O 1
ATOM 1007 N N . LEU A 1 134 ? 19.050 -6.287 10.346 1.00 96.50 134 LEU A N 1
ATOM 1008 C CA . LEU A 1 134 ? 19.227 -7.712 10.671 1.00 96.50 134 LEU A CA 1
ATOM 1009 C C . LEU A 1 134 ? 18.245 -8.250 11.726 1.00 96.50 134 LEU A C 1
ATOM 1011 O O . LEU A 1 134 ? 18.017 -9.458 11.793 1.00 96.50 134 LEU A O 1
ATOM 1015 N N . ASP A 1 135 ? 17.678 -7.373 12.547 1.00 96.81 135 ASP A N 1
ATOM 1016 C CA . ASP A 1 135 ? 16.717 -7.679 13.604 1.00 96.81 135 ASP A CA 1
ATOM 1017 C C . ASP A 1 135 ? 15.252 -7.617 13.146 1.00 96.81 135 ASP A C 1
ATOM 1019 O O . ASP A 1 135 ? 14.381 -8.079 13.882 1.00 96.81 135 ASP A O 1
ATOM 1023 N N . ALA A 1 136 ? 14.972 -7.158 11.920 1.00 97.75 136 ALA A N 1
ATOM 1024 C CA . ALA A 1 136 ? 13.617 -7.135 11.372 1.00 97.75 136 ALA A CA 1
ATOM 1025 C C . ALA A 1 136 ? 12.999 -8.552 11.402 1.00 97.75 136 ALA A C 1
ATOM 1027 O O . ALA A 1 136 ? 13.614 -9.475 10.859 1.00 97.75 136 ALA A O 1
ATOM 1028 N N . PRO A 1 137 ? 11.834 -8.794 12.030 1.00 97.44 137 PRO A N 1
ATOM 1029 C CA . PRO A 1 137 ? 11.169 -10.097 11.997 1.00 97.44 137 PRO A CA 1
ATOM 1030 C C . PRO A 1 137 ? 10.833 -10.485 10.560 1.00 97.44 137 PRO A C 1
ATOM 1032 O O . PRO A 1 137 ? 10.311 -9.657 9.826 1.00 97.44 137 PRO A O 1
ATOM 1035 N N . VAL A 1 138 ? 11.114 -11.732 10.180 1.00 98.06 138 VAL A N 1
ATOM 1036 C CA . VAL A 1 138 ? 10.823 -12.278 8.848 1.00 98.06 138 VAL A CA 1
ATOM 1037 C C . VAL A 1 138 ? 9.699 -13.289 8.955 1.00 98.06 138 VAL A C 1
ATOM 1039 O O . VAL A 1 138 ? 9.704 -14.131 9.853 1.00 98.06 138 VAL A O 1
ATOM 1042 N N . TYR A 1 139 ? 8.784 -13.223 7.998 1.00 98.31 139 TYR A N 1
ATOM 1043 C CA . TYR A 1 139 ? 7.647 -14.118 7.883 1.00 98.31 139 TYR A CA 1
ATOM 1044 C C . TYR A 1 139 ? 7.742 -14.944 6.603 1.00 98.31 139 TYR A C 1
ATOM 1046 O O . TYR A 1 139 ? 8.202 -14.467 5.564 1.00 98.31 139 TYR A O 1
ATOM 1054 N N . THR A 1 140 ? 7.230 -16.169 6.632 1.00 98.62 140 THR A N 1
ATOM 1055 C CA . THR A 1 140 ? 6.717 -16.782 5.401 1.00 98.62 140 THR A CA 1
ATOM 1056 C C . THR A 1 140 ? 5.550 -15.946 4.856 1.00 98.62 140 THR A C 1
ATOM 1058 O O . THR A 1 140 ? 4.937 -15.187 5.611 1.00 98.62 140 THR A O 1
ATOM 1061 N N . PRO A 1 141 ? 5.182 -16.070 3.568 1.00 98.62 141 PRO A N 1
ATOM 1062 C CA . PRO A 1 141 ? 4.064 -15.301 3.025 1.00 98.62 141 PRO A CA 1
ATOM 1063 C C . PRO A 1 141 ? 2.769 -15.504 3.826 1.00 98.62 141 PRO A C 1
ATOM 1065 O O . PRO A 1 141 ? 2.128 -14.533 4.217 1.00 98.62 141 PRO A O 1
ATOM 1068 N N . GLN A 1 142 ? 2.445 -16.752 4.178 1.00 98.81 142 GLN A N 1
ATOM 1069 C CA . GLN A 1 142 ? 1.271 -17.101 4.981 1.00 98.81 142 GLN A CA 1
ATOM 1070 C C . GLN A 1 142 ? 1.315 -16.472 6.379 1.00 98.81 142 GLN A C 1
ATOM 1072 O O . GLN A 1 142 ? 0.307 -15.954 6.857 1.00 98.81 142 GLN A O 1
ATOM 1077 N N . GLU A 1 143 ? 2.471 -16.490 7.045 1.00 98.75 143 GLU A N 1
ATOM 1078 C CA . GLU A 1 143 ? 2.637 -15.818 8.338 1.00 98.75 143 GLU A CA 1
ATOM 1079 C C . GLU A 1 143 ? 2.485 -14.299 8.217 1.00 98.75 143 GLU A C 1
ATOM 1081 O O . GLU A 1 143 ? 1.892 -13.694 9.104 1.00 98.75 143 GLU A O 1
ATOM 1086 N N . GLY A 1 144 ? 2.938 -13.694 7.114 1.00 98.62 144 GLY A N 1
ATOM 1087 C CA . GLY A 1 144 ? 2.737 -12.271 6.835 1.00 98.62 144 GLY A CA 1
ATOM 1088 C C . GLY A 1 144 ? 1.254 -11.911 6.731 1.00 98.62 144 GLY A C 1
ATOM 1089 O O . GLY A 1 144 ? 0.811 -10.931 7.328 1.00 98.62 144 GLY A O 1
ATOM 1090 N N . GLY A 1 145 ? 0.463 -12.745 6.050 1.00 98.75 145 GLY A N 1
ATOM 1091 C CA . GLY A 1 145 ? -0.990 -12.573 5.960 1.00 98.75 145 GLY A CA 1
ATOM 1092 C C . GLY A 1 145 ? -1.677 -12.660 7.324 1.00 98.75 145 GLY A C 1
ATOM 1093 O O . GLY A 1 145 ? -2.496 -11.810 7.676 1.00 98.75 145 GLY A O 1
ATOM 1094 N N . ARG A 1 146 ? -1.280 -13.640 8.145 1.00 98.75 146 ARG A N 1
ATOM 1095 C CA . ARG A 1 146 ? -1.763 -13.768 9.531 1.00 98.75 146 ARG A CA 1
ATOM 1096 C C . ARG A 1 146 ? -1.337 -12.583 10.396 1.00 98.75 146 ARG A C 1
ATOM 1098 O O . ARG A 1 146 ? -2.121 -12.127 11.223 1.00 98.75 146 ARG A O 1
ATOM 1105 N N . ALA A 1 147 ? -0.123 -12.072 10.205 1.00 98.56 147 ALA A N 1
ATOM 1106 C CA . ALA A 1 147 ? 0.370 -10.895 10.910 1.00 98.56 147 ALA A CA 1
ATOM 1107 C C . ALA A 1 147 ? -0.456 -9.647 10.564 1.00 98.56 147 ALA A C 1
ATOM 1109 O O . ALA A 1 147 ? -0.801 -8.898 11.475 1.00 98.56 147 ALA A O 1
ATOM 1110 N N . LEU A 1 148 ? -0.848 -9.462 9.294 1.00 98.62 148 LEU A N 1
ATOM 1111 C CA . LEU A 1 148 ? -1.744 -8.370 8.895 1.00 98.62 148 LEU A CA 1
ATOM 1112 C C . LEU A 1 148 ? -3.090 -8.447 9.631 1.00 98.62 148 LEU A C 1
ATOM 1114 O O . LEU A 1 148 ? -3.562 -7.428 10.127 1.00 98.62 148 LEU A O 1
ATOM 1118 N N . TRP A 1 149 ? -3.676 -9.642 9.755 1.00 98.50 149 TRP A N 1
ATOM 1119 C CA . TRP A 1 149 ? -4.922 -9.832 10.506 1.00 98.50 149 TRP A CA 1
ATOM 1120 C C . TRP A 1 149 ? -4.783 -9.513 11.999 1.00 98.50 149 TRP A C 1
ATOM 1122 O O . TRP A 1 149 ? -5.629 -8.835 12.581 1.00 98.50 149 TRP A O 1
ATOM 1132 N N . GLN A 1 150 ? -3.712 -9.982 12.643 1.00 97.88 150 GLN A N 1
ATOM 1133 C CA . GLN A 1 150 ? -3.481 -9.691 14.063 1.00 97.88 150 GLN A CA 1
ATOM 1134 C C . GLN A 1 150 ? -3.304 -8.190 14.304 1.00 97.88 150 GLN A C 1
ATOM 1136 O O . GLN A 1 150 ? -3.853 -7.632 15.252 1.00 97.88 150 GLN A O 1
ATOM 1141 N N . LEU A 1 151 ? -2.579 -7.530 13.405 1.00 97.12 151 LEU A N 1
ATOM 1142 C CA . LEU A 1 151 ? -2.357 -6.094 13.436 1.00 97.12 151 LEU A CA 1
ATOM 1143 C C . LEU A 1 151 ? -3.637 -5.290 13.167 1.00 97.12 151 LEU A C 1
ATOM 1145 O O . LEU A 1 151 ? -3.724 -4.153 13.620 1.00 97.12 151 LEU A O 1
ATOM 1149 N N . SER A 1 152 ? -4.629 -5.847 12.464 1.00 97.38 152 SER A N 1
ATOM 1150 C CA . SER A 1 152 ? -5.867 -5.133 12.142 1.00 97.38 152 SER A CA 1
ATOM 1151 C C . SER A 1 152 ? -6.908 -5.118 13.254 1.00 97.38 152 SER A C 1
ATOM 1153 O O . SER A 1 152 ? -7.796 -4.276 13.216 1.00 97.38 152 SER A O 1
ATOM 1155 N N . GLN A 1 153 ? -6.800 -5.993 14.258 1.00 96.50 153 GLN A N 1
ATOM 1156 C CA . GLN A 1 153 ? -7.813 -6.135 15.314 1.00 96.50 153 GLN A CA 1
ATOM 1157 C C . GLN A 1 153 ? -8.168 -4.851 16.088 1.00 96.50 153 GLN A C 1
ATOM 1159 O O . GLN A 1 153 ? -9.338 -4.687 16.428 1.00 96.50 153 GLN A O 1
ATOM 1164 N N . PRO A 1 154 ? -7.227 -3.939 16.407 1.00 96.69 154 PRO A N 1
ATOM 1165 C CA . PRO A 1 154 ? -7.555 -2.724 17.147 1.00 96.69 154 PRO A CA 1
ATOM 1166 C C . PRO A 1 154 ? -8.012 -1.562 16.246 1.00 96.69 154 PRO A C 1
ATOM 1168 O O . PRO A 1 154 ? -8.093 -0.436 16.736 1.00 96.69 154 PRO A O 1
ATOM 1171 N N . HIS A 1 155 ? -8.245 -1.794 14.949 1.00 98.00 155 HIS A N 1
ATOM 1172 C CA . HIS A 1 155 ? -8.475 -0.747 13.954 1.00 98.00 155 HIS A CA 1
ATOM 1173 C C . HIS A 1 155 ? -9.775 -0.962 13.175 1.00 98.00 155 HIS A C 1
ATOM 1175 O O . HIS A 1 155 ? -10.072 -2.067 12.734 1.00 98.00 155 HIS A O 1
ATOM 1181 N N . ASP A 1 156 ? -10.513 0.121 12.929 1.00 98.12 156 ASP A N 1
ATOM 1182 C CA . ASP A 1 156 ? -11.748 0.089 12.128 1.00 98.12 156 ASP A CA 1
ATOM 1183 C C . ASP A 1 156 ? -11.460 -0.038 10.623 1.00 98.12 156 ASP A C 1
ATOM 1185 O O . ASP A 1 156 ? -12.310 -0.461 9.841 1.00 98.12 156 ASP A O 1
ATOM 1189 N N . PHE A 1 157 ? -10.258 0.361 10.196 1.00 98.25 157 PHE A N 1
ATOM 1190 C CA . PHE A 1 157 ? -9.825 0.286 8.805 1.00 98.25 157 PHE A CA 1
ATOM 1191 C C . PHE A 1 157 ? -8.310 0.124 8.719 1.00 98.25 157 PHE A C 1
ATOM 1193 O O . PHE A 1 157 ? -7.567 0.935 9.270 1.00 98.25 157 PHE A O 1
ATOM 1200 N N . VAL A 1 158 ? -7.843 -0.870 7.964 1.00 98.44 158 VAL A N 1
ATOM 1201 C CA . VAL A 1 158 ? -6.416 -1.068 7.688 1.00 98.44 158 VAL A CA 1
ATOM 1202 C C . VAL A 1 158 ? -6.150 -0.990 6.195 1.00 98.44 158 VAL A C 1
ATOM 1204 O O . VAL A 1 158 ? -6.822 -1.638 5.396 1.00 98.44 158 VAL A O 1
ATOM 1207 N N . PHE A 1 159 ? -5.132 -0.217 5.827 1.00 98.44 159 PHE A N 1
ATOM 1208 C CA . PHE A 1 159 ? -4.631 -0.115 4.464 1.00 98.44 159 PHE A CA 1
ATOM 1209 C C . PHE A 1 159 ? -3.200 -0.646 4.399 1.00 98.44 159 PHE A C 1
ATOM 1211 O O . PHE A 1 159 ? -2.330 -0.189 5.143 1.00 98.44 159 PHE A O 1
ATOM 1218 N N . PHE A 1 160 ? -2.955 -1.571 3.472 1.00 98.44 160 PHE A N 1
ATOM 1219 C CA . PHE A 1 160 ? -1.632 -2.098 3.155 1.00 98.44 160 PHE A CA 1
ATOM 1220 C C . PHE A 1 160 ? -1.336 -1.868 1.669 1.00 98.44 160 PHE A C 1
ATOM 1222 O O . PHE A 1 160 ? -2.128 -2.241 0.806 1.00 98.44 160 PHE A O 1
ATOM 1229 N N . GLU A 1 161 ? -0.202 -1.242 1.366 1.00 96.94 161 GLU A N 1
ATOM 1230 C CA . GLU A 1 161 ? 0.259 -0.957 0.006 1.00 96.94 161 GLU A CA 1
ATOM 1231 C C . GLU A 1 161 ? 1.370 -1.929 -0.414 1.00 96.94 161 GLU A C 1
ATOM 1233 O O . GLU A 1 161 ? 2.362 -2.117 0.294 1.00 96.94 161 GLU A O 1
ATOM 1238 N N . HIS A 1 162 ? 1.246 -2.479 -1.620 1.00 96.62 162 HIS A N 1
ATOM 1239 C CA . HIS A 1 162 ? 2.298 -3.234 -2.289 1.00 96.62 162 HIS A CA 1
ATOM 1240 C C . HIS A 1 162 ? 2.649 -2.564 -3.622 1.00 96.62 162 HIS A C 1
ATOM 1242 O O . HIS A 1 162 ? 1.809 -2.483 -4.510 1.00 96.62 162 HIS A O 1
ATOM 1248 N N . TRP A 1 163 ? 3.892 -2.100 -3.772 1.00 94.06 163 TRP A N 1
ATOM 1249 C CA . TRP A 1 163 ? 4.339 -1.342 -4.951 1.00 94.06 163 TRP A CA 1
ATOM 1250 C C . TRP A 1 163 ? 5.347 -2.091 -5.837 1.00 94.06 163 TRP A C 1
ATOM 1252 O O . TRP A 1 163 ? 5.734 -1.580 -6.886 1.00 94.06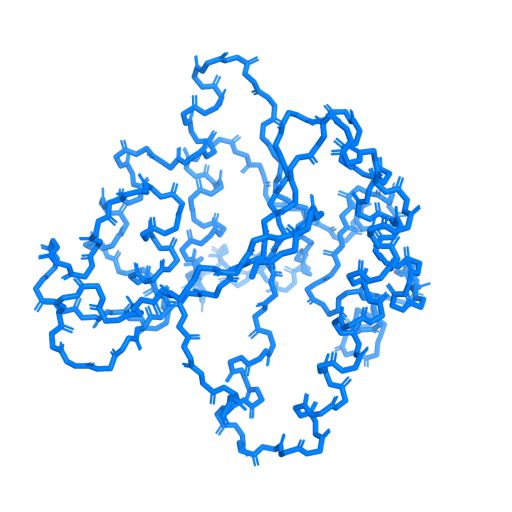 163 TRP A O 1
ATOM 1262 N N . GLN A 1 164 ? 5.834 -3.272 -5.433 1.00 93.88 164 GLN A N 1
ATOM 1263 C CA . GLN A 1 164 ? 6.942 -3.934 -6.144 1.00 93.88 164 GLN A CA 1
ATOM 1264 C C . GLN A 1 164 ? 6.527 -4.494 -7.512 1.00 93.88 164 GLN A C 1
ATOM 1266 O O . GLN A 1 164 ? 7.382 -4.620 -8.388 1.00 93.88 164 GLN A O 1
ATOM 1271 N N . THR A 1 165 ? 5.235 -4.762 -7.724 1.00 92.94 165 THR A N 1
ATOM 1272 C CA . THR A 1 165 ? 4.676 -5.135 -9.034 1.00 92.94 165 THR A CA 1
ATOM 1273 C C . THR A 1 165 ? 5.019 -4.118 -10.122 1.00 92.94 165 THR A C 1
ATOM 1275 O O . THR A 1 165 ? 5.378 -4.517 -11.225 1.00 92.94 165 THR A O 1
ATOM 1278 N N . ASP A 1 166 ? 4.994 -2.820 -9.810 1.00 92.12 166 ASP A N 1
ATOM 1279 C CA . ASP A 1 166 ? 5.312 -1.751 -10.764 1.00 92.12 166 ASP A CA 1
ATOM 1280 C C . ASP A 1 166 ? 6.791 -1.770 -11.191 1.00 92.12 166 ASP A C 1
ATOM 1282 O O . ASP A 1 166 ? 7.134 -1.675 -12.372 1.00 92.12 166 ASP A O 1
ATOM 1286 N N . VAL A 1 167 ? 7.690 -1.986 -10.225 1.00 92.12 167 VAL A N 1
ATOM 1287 C CA . VAL A 1 167 ? 9.135 -2.076 -10.482 1.00 92.12 167 VAL A CA 1
ATOM 1288 C C . VAL A 1 167 ? 9.469 -3.297 -11.338 1.00 92.12 167 VAL A C 1
ATOM 1290 O O . VAL A 1 167 ? 10.263 -3.190 -12.274 1.00 92.12 167 VAL A O 1
ATOM 1293 N N . ILE A 1 168 ? 8.857 -4.444 -11.041 1.00 93.69 168 ILE A N 1
ATOM 1294 C CA . ILE A 1 168 ? 9.065 -5.682 -11.800 1.00 93.69 168 ILE A CA 1
ATOM 1295 C C . ILE A 1 168 ? 8.465 -5.573 -13.207 1.00 93.69 168 ILE A C 1
ATOM 1297 O O . ILE A 1 168 ? 9.123 -5.963 -14.173 1.00 93.69 168 ILE A O 1
ATOM 1301 N N . GLY A 1 169 ? 7.269 -4.991 -13.343 1.00 91.62 169 GLY A N 1
ATOM 1302 C CA . GLY A 1 169 ? 6.634 -4.744 -14.642 1.00 91.62 169 GLY A CA 1
ATOM 1303 C C . GLY A 1 169 ? 7.516 -3.888 -15.554 1.00 91.62 169 GLY A C 1
ATOM 1304 O O . GLY A 1 169 ? 7.783 -4.255 -16.697 1.00 91.62 169 GLY A O 1
ATOM 1305 N N . HIS A 1 170 ? 8.107 -2.815 -15.019 1.00 91.12 170 HIS A N 1
ATOM 1306 C CA . HIS A 1 170 ? 9.072 -1.994 -15.758 1.00 91.12 170 HIS A CA 1
ATOM 1307 C C . HIS A 1 170 ? 10.351 -2.732 -16.169 1.00 91.12 170 HIS A C 1
ATOM 1309 O O . HIS A 1 170 ? 10.934 -2.403 -17.204 1.00 91.12 170 HIS A O 1
ATOM 1315 N N . ALA A 1 171 ? 10.793 -3.713 -15.381 1.00 94.06 171 ALA A N 1
ATOM 1316 C CA . ALA A 1 171 ? 11.939 -4.552 -15.720 1.00 94.06 171 ALA A CA 1
ATOM 1317 C C . ALA A 1 171 ? 11.608 -5.630 -16.770 1.00 94.06 171 ALA A C 1
ATOM 1319 O O . ALA A 1 171 ? 12.533 -6.240 -17.307 1.00 94.06 171 ALA A O 1
ATOM 1320 N N . ALA A 1 172 ? 10.321 -5.860 -17.068 1.00 93.31 172 ALA A N 1
ATOM 1321 C CA . ALA A 1 172 ? 9.835 -6.965 -17.896 1.00 93.31 172 ALA A CA 1
ATOM 1322 C C . ALA A 1 172 ? 10.369 -8.339 -17.436 1.00 93.31 172 ALA A C 1
ATOM 1324 O O . ALA A 1 172 ? 10.596 -9.242 -18.247 1.00 93.31 172 ALA A O 1
ATOM 1325 N N . ASP A 1 173 ? 10.584 -8.496 -16.126 1.00 95.56 173 ASP A N 1
ATOM 1326 C CA . ASP A 1 173 ? 11.110 -9.722 -15.530 1.00 95.56 173 ASP A CA 1
ATOM 1327 C C . ASP A 1 173 ? 9.962 -10.671 -15.175 1.00 95.56 173 ASP A C 1
ATOM 1329 O O . ASP A 1 173 ? 9.339 -10.591 -14.112 1.00 95.56 173 ASP A O 1
ATOM 1333 N N . ARG A 1 174 ? 9.669 -11.580 -16.107 1.00 95.31 174 ARG A N 1
ATOM 1334 C CA . ARG A 1 174 ? 8.573 -12.543 -15.973 1.00 95.31 174 ARG A CA 1
ATOM 1335 C C . ARG A 1 174 ? 8.771 -13.504 -14.801 1.00 95.31 174 ARG A C 1
ATOM 1337 O O . ARG A 1 174 ? 7.795 -13.844 -14.135 1.00 95.31 174 ARG A O 1
ATOM 1344 N N . ASP A 1 175 ? 9.995 -13.959 -14.562 1.00 97.00 175 ASP A N 1
ATOM 1345 C CA . ASP A 1 175 ? 10.256 -14.946 -13.514 1.00 97.00 175 ASP A CA 1
ATOM 1346 C C . ASP A 1 175 ? 10.104 -14.295 -12.134 1.00 97.00 175 ASP A C 1
ATOM 1348 O O . ASP A 1 175 ? 9.462 -14.864 -11.245 1.00 97.00 175 ASP A O 1
ATOM 1352 N N . ALA A 1 176 ? 10.589 -13.058 -11.981 1.00 95.69 176 ALA A N 1
ATOM 1353 C CA . ALA A 1 176 ? 10.354 -12.262 -10.781 1.00 95.69 176 ALA A CA 1
ATOM 1354 C C . ALA A 1 176 ? 8.861 -11.950 -10.577 1.00 95.69 176 ALA A C 1
ATOM 1356 O O . ALA A 1 176 ? 8.375 -12.034 -9.448 1.00 95.69 176 ALA A O 1
ATOM 1357 N N . ALA A 1 177 ? 8.116 -11.651 -11.648 1.00 96.19 177 ALA A N 1
ATOM 1358 C CA . ALA A 1 177 ? 6.673 -11.413 -11.579 1.00 96.19 177 ALA A CA 1
ATOM 1359 C C . ALA A 1 177 ? 5.913 -12.646 -11.070 1.00 96.19 177 ALA A C 1
ATOM 1361 O O . ALA A 1 177 ? 5.116 -12.543 -10.138 1.00 96.19 177 ALA A O 1
ATOM 1362 N N . VAL A 1 178 ? 6.200 -13.830 -11.621 1.00 96.94 178 VAL A N 1
ATOM 1363 C CA . VAL A 1 178 ? 5.584 -15.092 -11.179 1.00 96.94 178 VAL A CA 1
ATOM 1364 C C . VAL A 1 178 ? 5.931 -15.391 -9.718 1.00 96.94 178 VAL A C 1
ATOM 1366 O O . VAL A 1 178 ? 5.047 -15.740 -8.934 1.00 96.94 178 VAL A O 1
ATOM 1369 N N . ALA A 1 179 ? 7.193 -15.209 -9.318 1.00 96.44 179 ALA A N 1
ATOM 1370 C CA . ALA A 1 179 ? 7.614 -15.412 -7.934 1.00 96.44 179 ALA A CA 1
ATOM 1371 C C . ALA A 1 179 ? 6.906 -14.453 -6.961 1.00 96.44 179 ALA A C 1
ATOM 1373 O O . ALA A 1 179 ? 6.489 -14.867 -5.875 1.00 96.44 179 ALA A O 1
ATOM 1374 N N . LEU A 1 180 ? 6.732 -13.188 -7.352 1.00 96.50 180 LEU A N 1
ATOM 1375 C CA . LEU A 1 180 ? 6.008 -12.201 -6.559 1.00 96.50 180 LEU A CA 1
ATOM 1376 C C . LEU A 1 180 ? 4.517 -12.546 -6.441 1.00 96.50 180 LEU A C 1
ATOM 1378 O O . LEU A 1 180 ? 3.963 -12.457 -5.347 1.00 96.50 180 LEU A O 1
ATOM 1382 N N . LEU A 1 181 ? 3.875 -12.988 -7.524 1.00 96.81 181 LEU A N 1
ATOM 1383 C CA . LEU A 1 181 ? 2.468 -13.396 -7.499 1.00 96.81 181 LEU A CA 1
ATOM 1384 C C . LEU A 1 181 ? 2.243 -14.632 -6.618 1.00 96.81 181 LEU A C 1
ATOM 1386 O O . LEU A 1 181 ? 1.270 -14.665 -5.872 1.00 96.81 181 LEU A O 1
ATOM 1390 N N . HIS A 1 182 ? 3.162 -15.603 -6.611 1.00 97.81 182 HIS A N 1
ATOM 1391 C CA . HIS A 1 182 ? 3.113 -16.718 -5.656 1.00 97.81 182 HIS A CA 1
ATOM 1392 C C . HIS A 1 182 ? 3.274 -16.263 -4.203 1.00 97.81 182 HIS A C 1
ATOM 1394 O O . HIS A 1 182 ? 2.635 -16.809 -3.302 1.00 97.81 182 HIS A O 1
ATOM 1400 N N . ARG A 1 183 ? 4.115 -15.252 -3.956 1.00 98.19 183 ARG A N 1
ATOM 1401 C CA . ARG A 1 183 ? 4.246 -14.650 -2.625 1.00 98.19 183 ARG A CA 1
ATOM 1402 C C . ARG A 1 183 ? 2.948 -13.967 -2.203 1.00 98.19 183 ARG A C 1
ATOM 1404 O O . ARG A 1 183 ? 2.493 -14.185 -1.085 1.00 98.19 183 ARG A O 1
ATOM 1411 N N . PHE A 1 184 ? 2.348 -13.181 -3.091 1.00 98.25 184 PHE A N 1
ATOM 1412 C CA . PHE A 1 184 ? 1.063 -12.536 -2.843 1.00 98.25 184 PHE A CA 1
ATOM 1413 C C . PHE A 1 184 ? -0.052 -13.560 -2.583 1.00 98.25 184 PHE A C 1
ATOM 1415 O O . PHE A 1 184 ? -0.790 -13.404 -1.616 1.00 98.25 184 PHE A O 1
ATOM 1422 N N . ASP A 1 185 ? -0.132 -14.633 -3.374 1.00 98.31 185 ASP A N 1
ATOM 1423 C CA . ASP A 1 185 ? -1.096 -15.724 -3.179 1.00 98.31 185 ASP A CA 1
ATOM 1424 C C . ASP A 1 185 ? -0.961 -16.358 -1.785 1.00 98.31 185 ASP A C 1
ATOM 1426 O O . ASP A 1 185 ? -1.937 -16.461 -1.044 1.00 98.31 185 ASP A O 1
ATOM 1430 N N . GLY A 1 186 ? 0.269 -16.677 -1.366 1.00 98.69 186 GLY A N 1
ATOM 1431 C CA . GLY A 1 186 ? 0.528 -17.197 -0.023 1.00 98.69 186 GLY A CA 1
ATOM 1432 C C . GLY A 1 186 ? 0.163 -16.210 1.091 1.00 98.69 186 GLY A C 1
ATOM 1433 O O . GLY A 1 186 ? -0.391 -16.619 2.113 1.00 98.69 186 GLY A O 1
ATOM 1434 N N . PHE A 1 187 ? 0.433 -14.919 0.894 1.00 98.88 187 PHE A N 1
ATOM 1435 C CA . PHE A 1 187 ? 0.041 -13.861 1.826 1.00 98.88 187 PHE A CA 1
ATOM 1436 C C . PHE A 1 187 ? -1.476 -13.730 1.947 1.00 98.88 187 PHE A C 1
ATOM 1438 O O . PHE A 1 187 ? -2.009 -13.738 3.057 1.00 98.88 187 PHE A O 1
ATOM 1445 N N . LEU A 1 188 ? -2.185 -13.679 0.821 1.00 98.44 188 LEU A N 1
ATOM 1446 C CA . LEU A 1 188 ? -3.639 -13.590 0.803 1.00 98.44 188 LEU A CA 1
ATOM 1447 C C . LEU A 1 188 ? -4.276 -14.838 1.425 1.00 98.44 188 LEU A C 1
ATOM 1449 O O . LEU A 1 188 ? -5.198 -14.707 2.224 1.00 98.44 188 LEU A O 1
ATOM 1453 N N . ALA A 1 189 ? -3.751 -16.032 1.140 1.00 98.50 189 ALA A N 1
ATOM 1454 C CA . ALA A 1 189 ? -4.208 -17.269 1.768 1.00 98.50 189 ALA A CA 1
ATOM 1455 C C . ALA A 1 189 ? -4.057 -17.225 3.298 1.00 98.50 189 ALA A C 1
ATOM 1457 O O . ALA A 1 189 ? -4.988 -17.579 4.013 1.00 98.50 189 ALA A O 1
ATOM 1458 N N . GLY A 1 190 ? -2.914 -16.750 3.806 1.00 98.75 190 GLY A N 1
ATOM 1459 C CA . GLY A 1 190 ? -2.688 -16.599 5.245 1.00 98.75 190 GLY A CA 1
ATOM 1460 C C . GLY A 1 190 ? -3.612 -15.574 5.906 1.00 98.75 190 GLY A C 1
ATOM 1461 O O . GLY A 1 190 ? -4.068 -15.798 7.026 1.00 98.75 190 GLY A O 1
ATOM 1462 N N . LEU A 1 191 ? -3.912 -14.472 5.212 1.00 98.62 191 LEU A N 1
ATOM 1463 C CA . LEU A 1 191 ? -4.872 -13.468 5.671 1.00 98.62 191 LEU A CA 1
ATOM 1464 C C . LEU A 1 191 ? -6.286 -14.054 5.744 1.00 98.62 191 LEU A C 1
ATOM 1466 O O . LEU A 1 191 ? -6.928 -13.957 6.784 1.00 98.62 191 LEU A O 1
ATOM 1470 N N . LEU A 1 192 ? -6.759 -14.678 4.663 1.00 97.56 192 LEU A N 1
ATOM 1471 C CA . LEU A 1 192 ? -8.117 -15.224 4.577 1.00 97.56 192 LEU A CA 1
ATOM 1472 C C . LEU A 1 192 ? -8.346 -16.408 5.529 1.00 97.56 192 LEU A C 1
ATOM 1474 O O . LEU A 1 192 ? -9.459 -16.581 6.008 1.00 97.56 192 LEU A O 1
ATOM 1478 N N . ASP A 1 193 ? -7.308 -17.196 5.822 1.00 98.12 193 ASP A N 1
ATOM 1479 C CA . ASP A 1 193 ? -7.352 -18.286 6.810 1.00 98.12 193 ASP A CA 1
ATOM 1480 C C . ASP A 1 193 ? -7.540 -17.769 8.247 1.00 98.12 193 ASP A C 1
ATOM 1482 O O . ASP A 1 193 ? -8.152 -18.438 9.075 1.00 98.12 193 ASP A O 1
ATOM 1486 N N . ALA A 1 194 ? -7.015 -16.580 8.554 1.00 98.25 194 ALA A N 1
ATOM 1487 C CA . ALA A 1 194 ? -7.088 -16.003 9.894 1.00 98.25 194 ALA A CA 1
ATOM 1488 C C . ALA A 1 194 ? -8.244 -15.013 10.087 1.00 98.25 194 ALA A C 1
ATOM 1490 O O . ALA A 1 194 ? -8.701 -14.846 11.217 1.00 98.25 194 ALA A O 1
ATOM 1491 N N . ALA A 1 195 ? -8.680 -14.344 9.018 1.00 97.31 195 ALA A N 1
ATOM 1492 C CA . ALA A 1 195 ? -9.670 -13.280 9.078 1.00 97.31 195 ALA A CA 1
ATOM 1493 C C . ALA A 1 195 ? -11.066 -13.780 9.471 1.00 97.31 195 ALA A C 1
ATOM 1495 O O . ALA A 1 195 ? -11.565 -14.775 8.946 1.00 97.31 195 ALA A O 1
ATOM 1496 N N . ASP A 1 196 ? -11.740 -13.020 10.335 1.00 96.38 196 ASP A N 1
ATOM 1497 C CA . ASP A 1 196 ? -13.181 -13.150 10.544 1.00 96.38 196 ASP A CA 1
ATOM 1498 C C . ASP A 1 196 ? -13.929 -12.465 9.391 1.00 96.38 196 ASP A C 1
ATOM 1500 O O . ASP A 1 196 ? -14.228 -11.269 9.436 1.00 96.38 196 ASP A O 1
ATOM 1504 N N . LEU A 1 197 ? -14.213 -13.236 8.341 1.00 95.19 197 LEU A N 1
ATOM 1505 C CA . LEU A 1 197 ? -14.924 -12.766 7.150 1.00 95.19 197 LEU A CA 1
ATOM 1506 C C . LEU A 1 197 ? -16.435 -12.577 7.370 1.00 95.19 197 LEU A C 1
ATOM 1508 O O . LEU A 1 197 ? -17.104 -12.055 6.480 1.00 95.19 197 LEU A O 1
ATOM 1512 N N . GLU A 1 198 ? -16.989 -12.972 8.525 1.00 94.69 198 GLU A N 1
ATOM 1513 C CA . GLU A 1 198 ? -18.384 -12.652 8.860 1.00 94.69 198 GLU A CA 1
ATOM 1514 C C . GLU A 1 198 ? -18.531 -11.172 9.229 1.00 94.69 198 GLU A C 1
ATOM 1516 O O . GLU A 1 198 ? -19.550 -10.556 8.912 1.00 94.69 198 GLU A O 1
ATOM 1521 N N . ASN A 1 199 ? -17.499 -10.592 9.852 1.00 95.50 199 ASN A N 1
ATOM 1522 C CA . ASN A 1 199 ? -17.505 -9.207 10.335 1.00 95.50 199 ASN A CA 1
ATOM 1523 C C . ASN A 1 199 ? -16.472 -8.299 9.646 1.00 95.50 199 ASN A C 1
ATOM 1525 O O . ASN A 1 199 ? -16.443 -7.099 9.919 1.00 95.50 199 ASN A O 1
ATOM 1529 N N . THR A 1 200 ? -15.648 -8.834 8.739 1.00 96.50 200 THR A N 1
ATOM 1530 C CA . THR A 1 200 ? -14.591 -8.081 8.045 1.00 96.50 200 THR A CA 1
ATOM 1531 C C . THR A 1 200 ? -14.700 -8.218 6.533 1.00 96.50 200 THR A C 1
ATOM 1533 O O . THR A 1 200 ? -14.722 -9.321 5.991 1.00 96.50 200 THR A O 1
ATOM 1536 N N . LEU A 1 201 ? -14.663 -7.084 5.829 1.00 96.88 201 LEU A N 1
ATOM 1537 C CA . LEU A 1 201 ? -14.505 -7.052 4.377 1.00 96.88 201 LEU A CA 1
ATOM 1538 C C . LEU A 1 201 ? -13.024 -6.904 4.006 1.00 96.88 201 LEU A C 1
ATOM 1540 O O . LEU A 1 201 ? -12.389 -5.907 4.347 1.00 96.88 201 LEU A O 1
ATOM 1544 N N . VAL A 1 202 ? -12.499 -7.858 3.237 1.00 97.69 202 VAL A N 1
ATOM 1545 C CA . VAL A 1 202 ? -11.166 -7.762 2.627 1.00 97.69 202 VAL A CA 1
ATOM 1546 C C . VAL A 1 202 ? -11.309 -7.271 1.190 1.00 97.69 202 VAL A C 1
ATOM 1548 O O . VAL A 1 202 ? -11.993 -7.895 0.381 1.00 97.69 202 VAL A O 1
ATOM 1551 N N . ILE A 1 203 ? -10.647 -6.159 0.862 1.00 97.38 203 ILE A N 1
ATOM 1552 C CA . ILE A 1 203 ? -10.623 -5.593 -0.491 1.00 97.38 203 ILE A CA 1
ATOM 1553 C C . ILE A 1 203 ? -9.200 -5.684 -1.035 1.00 97.38 203 ILE A C 1
ATOM 1555 O O . ILE A 1 203 ? -8.265 -5.158 -0.438 1.00 97.38 203 ILE A O 1
ATOM 1559 N N . VAL A 1 204 ? -9.055 -6.305 -2.204 1.00 96.88 204 VAL A N 1
ATOM 1560 C CA . VAL A 1 204 ? -7.824 -6.280 -2.999 1.00 96.88 204 VAL A CA 1
ATOM 1561 C C . VAL A 1 204 ? -8.108 -5.473 -4.255 1.00 96.88 204 VAL A C 1
ATOM 1563 O O . VAL A 1 204 ? -9.065 -5.756 -4.973 1.00 96.88 204 VAL A O 1
ATOM 1566 N N . ASN A 1 205 ? -7.290 -4.458 -4.513 1.00 95.25 205 ASN A N 1
ATOM 1567 C CA . ASN A 1 205 ? -7.423 -3.613 -5.690 1.00 95.25 205 ASN A CA 1
ATOM 1568 C C . ASN A 1 205 ? -6.042 -3.197 -6.209 1.00 95.25 205 ASN A C 1
ATOM 1570 O O . ASN A 1 205 ? -5.047 -3.283 -5.490 1.00 95.25 205 ASN A O 1
ATOM 1574 N N . SER A 1 206 ? -6.004 -2.732 -7.450 1.00 94.25 206 SER A N 1
ATOM 1575 C CA . SER A 1 206 ? -4.829 -2.178 -8.109 1.00 94.25 206 SER A CA 1
ATOM 1576 C C . SER A 1 206 ? -5.160 -0.780 -8.633 1.00 94.25 206 SER A C 1
ATOM 1578 O O . SER A 1 206 ? -6.278 -0.517 -9.077 1.00 94.25 206 SER A O 1
ATOM 1580 N N . ASP A 1 207 ? -4.202 0.137 -8.545 1.00 93.94 207 ASP A N 1
ATOM 1581 C CA . ASP A 1 207 ? -4.317 1.493 -9.078 1.00 93.94 207 ASP A CA 1
ATOM 1582 C C . ASP A 1 207 ? -4.154 1.545 -10.601 1.00 93.94 207 ASP A C 1
ATOM 1584 O O . ASP A 1 207 ? -4.724 2.434 -11.238 1.00 93.94 207 ASP A O 1
ATOM 1588 N N . HIS A 1 208 ? -3.409 0.602 -11.181 1.00 93.12 208 HIS A N 1
ATOM 1589 C CA . HIS A 1 208 ? -3.321 0.360 -12.617 1.00 93.12 208 HIS A CA 1
ATOM 1590 C C . HIS A 1 208 ? -2.600 -0.957 -12.941 1.00 93.12 208 HIS A C 1
ATOM 1592 O O . HIS A 1 208 ? -1.859 -1.512 -12.135 1.00 93.12 208 HIS A O 1
ATOM 1598 N N . GLY A 1 209 ? -2.755 -1.399 -14.186 1.00 91.06 209 GLY A N 1
ATOM 1599 C CA . GLY A 1 209 ? -1.970 -2.483 -14.761 1.00 91.06 209 GLY A CA 1
ATOM 1600 C C . GLY A 1 209 ? -0.496 -2.130 -15.022 1.00 91.06 209 GLY A C 1
ATOM 1601 O O . GLY A 1 209 ? -0.170 -0.954 -15.220 1.00 91.06 209 GLY A O 1
ATOM 1602 N N . ASN A 1 210 ? 0.395 -3.126 -15.007 1.00 89.88 210 ASN A N 1
ATOM 1603 C CA . ASN A 1 210 ? 1.796 -3.037 -15.459 1.00 89.88 210 ASN A CA 1
ATOM 1604 C C . ASN A 1 210 ? 2.454 -4.427 -15.606 1.00 89.88 210 ASN A C 1
ATOM 1606 O O . ASN A 1 210 ? 3.199 -4.666 -16.550 1.00 89.88 210 ASN A O 1
ATOM 1610 N N . VAL A 1 211 ? 2.233 -5.319 -14.635 1.00 88.12 211 VAL A N 1
ATOM 1611 C CA . VAL A 1 211 ? 2.961 -6.599 -14.516 1.00 88.12 211 VAL A CA 1
ATOM 1612 C C . VAL A 1 211 ? 2.287 -7.755 -15.269 1.00 88.12 211 VAL A C 1
ATOM 1614 O O . VAL A 1 211 ? 2.916 -8.792 -15.483 1.00 88.12 211 VAL A O 1
ATOM 1617 N N . GLU A 1 212 ? 1.015 -7.591 -15.634 1.00 83.06 212 GLU A N 1
ATOM 1618 C CA . GLU A 1 212 ? 0.236 -8.516 -16.468 1.00 83.06 212 GLU A CA 1
ATOM 1619 C C . GLU A 1 212 ? 0.660 -8.535 -17.944 1.00 83.06 212 GLU A C 1
ATOM 1621 O O . GLU A 1 212 ? 0.645 -9.648 -18.522 1.00 83.06 212 GLU A O 1
#

Foldseek 3Di:
DDPQDDDDDDDLCLPADDAAECQQLVLCVFQVDNLCVQVSHHDDDADDPSSLVSLLVAGVLLVCVVVVFFEEEAAEDEPVVVVCVVVVNDDDHNVVSSCVSSVHDHHYQVCQLVLLHDHLLLFCPCCVPPVPPVSRHGDQLLVSLLSQQVNCVVGPHYDYDHDVLQVCLVVLPLVVLVVSVVSPVNNPNSNVVNDPSVPDDDDDDDSHDRND

Secondary structure (DSSP, 8-state):
--SS-------TTTT-SS---HHHHHHHHHHSS-HHHHHTS---SS--HHHHHHHHTT-HHHHHHHTT--EEE-BB--HHHHHHHHTTS-PPPHHHHHHHHTTPPPB-HHHHHTTS-B-TTSSSHHHHHTT--TTS----HHHHHHHHHHHHTT-SEEE----HHHHHHHHT-HHHHHHHHHHHHHHHHHHHHHS-TTT-------SS----